Protein AF-A0A6J4KJ59-F1 (afdb_monomer)

Mean predicted aligned error: 5.57 Å

Secondary structure (DSSP, 8-state):
-B-TTT--BPPPTT-----SS---SSSTT----TT-PPTT-EE-TT-B-STT-EEEEEEEEEEEE--SS-PEEEEEEEEEEEEPPGGG---EEEEEEEESS--EEEEESS---S--BPSPEEEEE-TT--EEEEE-SEEEEEEEEEESSSPPSP----HHHHHHHHHTTEEEEEEEEEEEESSTT-EEEEEEE-SS--SSPPEEEEEEEEE-TTEEEEEEE---SSEEEEEEEESSSEEEEEEEEEEEE---

Radius of gyration: 22.43 Å; Cα contacts (8 Å, |Δi|>4): 653; chains: 1; bounding box: 45×53×69 Å

pLDDT: mean 93.84, std 7.96, range [52.72, 98.75]

Sequence (252 aa):
RIDRASGVVSFPAGAAVAAGLRNRVMNGGFGVNQRAHASGAALAPGVYGHDRWKAGAGGCSYAFAQGNPDTTITLTSGSLLQAVENGNVEGGTYILSWAGSATARVGIGAAPSGPYAASPISVTAAAGQSITVEFSTGALGRVQLEPGSAATAFERRPIGLELALCQRYYEVGKAAAVGYASGPGDAVGSAVNFRVTKRAVPVIATVSTEVNAGAASIVNDSMSTSAFRNYANASGAGQVTTLITWAASAEL

Solvent-accessible surface area (backbone atoms only — not comparable to full-atom values): 13420 Å² total; per-residue (Å²): 90,69,41,86,89,79,67,49,68,52,68,66,94,86,68,74,76,91,65,80,89,51,52,56,51,67,53,28,31,50,63,49,49,82,70,64,60,58,66,58,48,75,34,57,55,68,35,70,39,45,46,77,34,24,19,29,90,82,4,23,27,36,34,54,61,93,39,83,80,50,16,50,38,34,30,76,36,52,25,45,25,36,72,38,60,28,94,75,29,82,44,50,46,28,20,36,34,54,44,67,70,28,29,34,33,62,8,64,73,48,79,59,60,84,74,69,40,62,72,63,45,79,48,71,42,58,58,54,36,41,39,29,45,36,32,40,45,31,33,40,24,47,39,31,33,28,78,37,91,67,81,71,80,76,79,81,67,58,67,70,59,50,49,50,62,40,33,21,30,41,48,66,52,73,51,65,29,76,41,74,29,87,30,61,66,36,75,41,52,40,78,44,72,51,97,35,65,31,77,39,67,42,53,76,44,79,76,45,77,50,68,43,89,26,37,66,46,82,48,76,44,78,69,38,38,48,32,34,32,42,33,26,28,19,60,30,60,40,62,29,38,40,36,34,36,37,36,39,42,30,72,134

Organism: NCBI:txid412392

Foldseek 3Di:
DQDPVPRDDDDPPPPDDPDAPFFQDFCQLLQAFQVPAAAQDWACDQDDGRQQKGFHRRTWGWGWDRDVPGIKIFTPFGKIKGKGQLQPDQWFKKKKFWDWDKWKFKDWLDDTDDDTHHPIDMDTYHRSIMIMMMIGGIITRLIGIGPDDDDDHRRDDDPVVSVQVSQLFKHKDKFKWKDWDAFFFDKTWDKAFGPYQHPWQWDKDFPDKDKDPQFPDWDWAPTGSTIIIIIGTGPTTTMIIMMTIMMTGNHD

Nearest PDB structures (foldseek):
  7eyj-assembly1_A  TM=4.123E-01  e=1.070E+00  Escherichia coli K-12
  1t6b-assembly1_X  TM=4.503E-01  e=1.902E+00  Bacillus anthracis
  7w2c-assembly3_G  TM=3.967E-01  e=2.225E+00  Xenopus laevis
  7w2h-assembly1_C  TM=3.944E-01  e=2.603E+00  Xenopus laevis
  7yrs-assembly6_F  TM=1.358E-01  e=1.468E-01  Lacticaseibacillus rhamnosus

Structure (mmCIF, N/CA/C/O backbone):
data_AF-A0A6J4KJ59-F1
#
_entry.id   AF-A0A6J4KJ59-F1
#
loop_
_atom_site.group_PDB
_atom_site.id
_atom_site.type_symbol
_atom_site.label_atom_id
_atom_site.label_alt_id
_atom_site.label_comp_id
_atom_site.label_asym_id
_atom_site.label_entity_id
_atom_site.label_seq_id
_atom_site.pdbx_PDB_ins_code
_atom_site.Cartn_x
_atom_site.Cartn_y
_atom_site.Cartn_z
_atom_site.occupancy
_atom_site.B_iso_or_equiv
_atom_site.auth_seq_id
_atom_site.auth_comp_id
_atom_site.auth_asym_id
_atom_site.auth_atom_id
_atom_site.pdbx_PDB_model_num
ATOM 1 N N . ARG A 1 1 ? -11.640 -24.628 32.535 1.00 74.50 1 ARG A N 1
ATOM 2 C CA . ARG A 1 1 ? -12.212 -25.993 32.656 1.00 74.50 1 ARG A CA 1
ATOM 3 C C . ARG A 1 1 ? -11.669 -26.825 31.505 1.00 74.50 1 ARG A C 1
ATOM 5 O O . ARG A 1 1 ? -11.717 -26.335 30.391 1.00 74.50 1 ARG A O 1
ATOM 12 N N . ILE A 1 2 ? -11.121 -28.013 31.761 1.00 82.25 2 ILE A N 1
ATOM 13 C CA . ILE A 1 2 ? -10.670 -28.926 30.697 1.00 82.25 2 ILE A CA 1
ATOM 14 C C . ILE A 1 2 ? -11.811 -29.900 30.410 1.00 82.25 2 ILE A C 1
ATOM 16 O O . ILE A 1 2 ? -12.311 -30.540 31.340 1.00 82.25 2 ILE A O 1
ATOM 20 N N . ASP A 1 3 ? -12.247 -29.979 29.159 1.00 81.31 3 ASP A N 1
ATOM 21 C CA . ASP A 1 3 ? -13.112 -31.052 28.685 1.00 81.31 3 ASP A CA 1
ATOM 22 C C . ASP A 1 3 ? -12.280 -32.338 28.572 1.00 81.31 3 ASP A C 1
ATOM 24 O O . ASP A 1 3 ? -11.292 -32.399 27.844 1.00 81.31 3 ASP A O 1
ATOM 28 N N . ARG A 1 4 ? -12.663 -33.371 29.329 1.00 82.00 4 ARG A N 1
ATOM 29 C CA . ARG A 1 4 ? -11.925 -34.641 29.404 1.00 82.00 4 ARG A CA 1
ATOM 30 C C . ARG A 1 4 ? -12.127 -35.541 28.182 1.00 82.00 4 ARG A C 1
ATOM 32 O O . ARG A 1 4 ? -11.349 -36.473 28.024 1.00 82.00 4 ARG A O 1
ATOM 39 N N . ALA A 1 5 ? -13.140 -35.290 27.351 1.00 78.62 5 ALA A N 1
ATOM 40 C CA . ALA A 1 5 ? -13.399 -36.072 26.143 1.00 78.62 5 ALA A CA 1
ATOM 41 C C . ALA A 1 5 ? -12.657 -35.506 24.923 1.00 78.62 5 ALA A C 1
ATOM 43 O O . ALA A 1 5 ? -12.110 -36.263 24.128 1.00 78.62 5 ALA A O 1
ATOM 44 N N . SER A 1 6 ? -12.616 -34.176 24.793 1.00 81.25 6 SER A N 1
ATOM 45 C CA . SER A 1 6 ? -11.973 -33.487 23.665 1.00 81.25 6 SER A CA 1
ATOM 46 C C . SER A 1 6 ? -10.561 -32.971 23.967 1.00 81.25 6 SER A C 1
ATOM 48 O O . SER A 1 6 ? -9.835 -32.596 23.051 1.00 81.25 6 SER A O 1
ATOM 50 N N . GLY A 1 7 ? -10.168 -32.903 25.245 1.00 77.56 7 GLY A N 1
ATOM 51 C CA . GLY A 1 7 ? -8.924 -32.262 25.683 1.00 77.56 7 GLY A CA 1
ATOM 52 C C . GLY A 1 7 ? -8.953 -30.731 25.597 1.00 77.56 7 GLY A C 1
ATOM 53 O O . GLY A 1 7 ? -7.960 -30.079 25.923 1.00 77.56 7 GLY A O 1
ATOM 54 N N . VAL A 1 8 ? -10.075 -30.136 25.178 1.00 76.56 8 VAL A N 1
ATOM 55 C CA . VAL A 1 8 ? -10.205 -28.691 24.981 1.00 76.56 8 VAL A CA 1
ATOM 56 C C . VAL A 1 8 ? -10.242 -27.976 26.328 1.00 76.56 8 VAL A C 1
ATOM 58 O O . VAL A 1 8 ? -11.024 -28.306 27.223 1.00 76.56 8 VAL A O 1
ATOM 61 N N . VAL A 1 9 ? -9.404 -26.952 26.472 1.00 74.62 9 VAL A N 1
ATOM 62 C CA . VAL A 1 9 ? -9.353 -26.112 27.670 1.00 74.62 9 VAL A CA 1
ATOM 63 C C . VAL A 1 9 ? -10.176 -24.850 27.437 1.00 74.62 9 VAL A C 1
ATOM 65 O O . VAL A 1 9 ? -9.831 -24.010 26.614 1.00 74.62 9 VAL A O 1
ATOM 68 N N . SER A 1 10 ? -11.257 -24.686 28.196 1.00 71.25 10 SER A N 1
ATOM 69 C CA . SER A 1 10 ? -11.965 -23.412 28.306 1.00 71.25 10 SER A CA 1
ATOM 70 C C . SER A 1 10 ? -11.244 -22.534 29.320 1.00 71.25 10 SER A C 1
ATOM 72 O O . SER A 1 10 ? -11.165 -22.878 30.508 1.00 71.25 10 SER A O 1
ATOM 74 N N . PHE A 1 11 ? -10.736 -21.401 28.866 1.00 67.88 11 PHE A N 1
ATOM 75 C CA . PHE A 1 11 ? -10.161 -20.387 29.733 1.00 67.88 11 PHE A CA 1
ATOM 76 C C . PHE A 1 11 ? -11.217 -19.338 30.129 1.00 67.88 11 PHE A C 1
ATOM 78 O O . PHE A 1 11 ? -12.257 -19.246 29.472 1.00 67.88 11 PHE A O 1
ATOM 85 N N . PRO A 1 12 ? -10.991 -18.555 31.201 1.00 69.75 12 PRO A N 1
ATOM 86 C CA . PRO A 1 12 ? -11.795 -17.367 31.479 1.00 69.75 12 PRO A CA 1
ATOM 87 C C . PRO A 1 12 ? -11.836 -16.433 30.261 1.00 69.75 12 PRO A C 1
ATOM 89 O O . PRO A 1 12 ? -10.882 -16.388 29.479 1.00 69.75 12 PRO A O 1
ATOM 9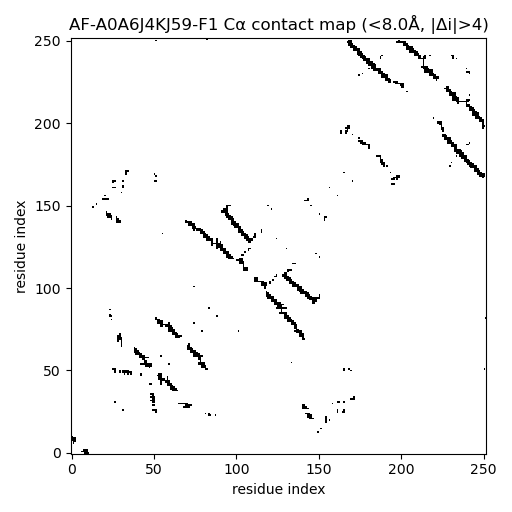2 N N . ALA A 1 13 ? -12.922 -15.669 30.110 1.00 56.25 13 ALA A N 1
ATOM 93 C CA . ALA A 1 13 ? -13.016 -14.652 29.066 1.00 56.25 13 ALA A CA 1
ATOM 94 C C . ALA A 1 13 ? -11.793 -13.714 29.134 1.00 56.25 13 ALA A C 1
ATOM 96 O O . ALA A 1 13 ? -11.491 -13.171 30.195 1.00 56.25 13 ALA A O 1
ATOM 97 N N . GLY A 1 14 ? -11.073 -13.569 28.017 1.00 52.72 14 GLY A N 1
ATOM 98 C CA . GLY A 1 14 ? -9.858 -12.746 27.922 1.00 52.72 14 GLY A CA 1
ATOM 99 C C . GLY A 1 14 ? -8.531 -13.514 27.901 1.00 52.72 14 GLY A C 1
ATOM 100 O O . GLY A 1 14 ? -7.494 -12.914 27.634 1.00 52.72 14 GLY A O 1
ATOM 101 N N . ALA A 1 15 ? -8.527 -14.833 28.108 1.00 54.34 15 ALA A N 1
ATOM 102 C CA . ALA A 1 15 ? -7.342 -15.638 27.826 1.00 54.34 15 ALA A CA 1
ATOM 103 C C . ALA A 1 15 ? -7.178 -15.811 26.309 1.00 54.34 15 ALA A C 1
ATOM 105 O O . ALA A 1 15 ? -7.797 -16.674 25.685 1.00 54.34 15 ALA A O 1
ATOM 106 N N . ALA A 1 16 ? -6.360 -14.950 25.709 1.00 56.44 16 ALA A N 1
ATOM 107 C CA . ALA A 1 16 ? -5.998 -15.058 24.308 1.00 56.44 16 ALA A CA 1
ATOM 108 C C . ALA A 1 16 ? -5.163 -16.327 24.097 1.00 56.44 16 ALA A C 1
ATOM 110 O O . ALA A 1 16 ? -4.070 -16.465 24.651 1.00 56.44 16 ALA A O 1
ATOM 111 N N . VAL A 1 17 ? -5.656 -17.251 23.271 1.00 57.00 17 VAL A N 1
ATOM 112 C CA . VAL A 1 17 ? -4.785 -18.269 22.682 1.00 57.00 17 VAL A CA 1
ATOM 113 C C . VAL A 1 17 ? -3.755 -17.506 21.855 1.00 57.00 17 VAL A C 1
ATOM 115 O O . VAL A 1 17 ? -4.126 -16.695 21.005 1.00 57.00 17 VAL A O 1
ATOM 118 N N . ALA A 1 18 ? -2.468 -17.730 22.121 1.00 58.12 18 ALA A N 1
ATOM 119 C CA . ALA A 1 18 ? -1.373 -17.169 21.338 1.00 58.12 18 ALA A CA 1
ATOM 120 C C . ALA A 1 18 ? -1.344 -17.824 19.945 1.00 58.12 18 ALA A C 1
ATOM 122 O O . ALA A 1 18 ? -0.471 -18.623 19.629 1.00 58.12 18 ALA A O 1
ATOM 123 N N . ALA A 1 19 ? -2.344 -17.525 19.121 1.00 68.25 19 ALA A N 1
ATOM 124 C CA . ALA A 1 19 ? -2.352 -17.853 17.708 1.00 68.25 19 ALA A CA 1
ATOM 125 C C . ALA A 1 19 ? -1.560 -16.775 16.963 1.00 68.25 19 ALA A C 1
ATOM 127 O O . ALA A 1 19 ? -1.725 -15.592 17.249 1.00 68.25 19 ALA A O 1
ATOM 128 N N . GLY A 1 20 ? -0.682 -17.156 16.041 1.00 83.44 20 GLY A N 1
ATOM 129 C CA . GLY A 1 20 ? -0.071 -16.202 15.113 1.00 83.44 20 GLY A CA 1
ATOM 130 C C . GLY A 1 20 ? -1.062 -15.769 14.028 1.00 83.44 20 GLY A C 1
ATOM 131 O O . GLY A 1 20 ? -2.095 -16.406 13.836 1.00 83.44 20 GLY A O 1
ATOM 132 N N . LEU A 1 21 ? -0.723 -14.715 13.292 1.00 89.75 21 LEU A N 1
ATOM 133 C CA . LE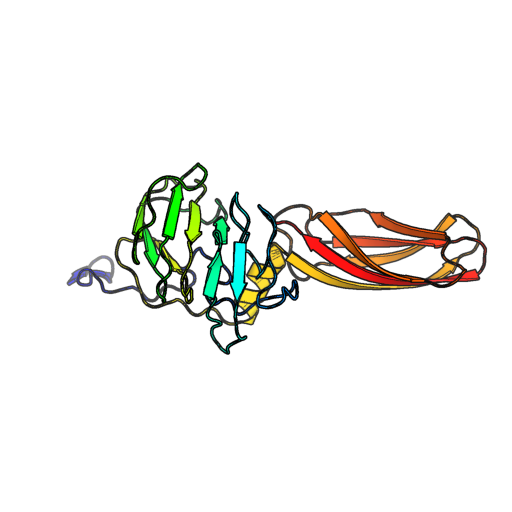U A 1 21 ? -1.449 -14.204 12.127 1.00 89.75 21 LEU A CA 1
ATOM 134 C C . LEU A 1 21 ? -2.899 -13.790 12.435 1.00 89.75 21 LEU A C 1
ATOM 136 O O . LEU A 1 21 ? -3.811 -14.059 11.654 1.00 89.75 21 LEU A O 1
ATOM 140 N N . ARG A 1 22 ? -3.127 -13.130 13.573 1.00 93.75 22 ARG A N 1
ATOM 141 C CA . ARG A 1 22 ? -4.435 -12.604 14.010 1.00 93.75 22 ARG A CA 1
ATOM 142 C C . ARG A 1 22 ? -4.718 -11.233 13.426 1.00 93.75 22 ARG A C 1
ATOM 144 O O . ARG A 1 22 ? -5.849 -10.936 13.057 1.00 93.75 22 ARG A O 1
ATOM 151 N N . ASN A 1 23 ? -3.690 -10.398 13.336 1.00 96.19 23 ASN A N 1
ATOM 152 C CA . ASN A 1 23 ? -3.835 -9.060 12.811 1.00 96.19 23 ASN A CA 1
ATOM 153 C C . ASN A 1 23 ? -4.168 -9.144 11.312 1.00 96.19 23 ASN A C 1
ATOM 155 O O . ASN A 1 23 ? -3.519 -9.863 10.551 1.00 96.19 23 ASN A O 1
ATOM 159 N N . ARG A 1 24 ? -5.209 -8.439 10.884 1.00 96.81 24 ARG A N 1
ATOM 160 C CA . ARG A 1 24 ? -5.662 -8.320 9.491 1.00 96.81 24 ARG A CA 1
ATOM 161 C C . ARG A 1 24 ? -5.106 -7.070 8.813 1.00 96.81 24 ARG A C 1
ATOM 163 O O . ARG A 1 24 ? -5.069 -6.995 7.588 1.00 96.81 24 ARG A O 1
ATOM 170 N N . VAL A 1 25 ? -4.630 -6.118 9.612 1.00 97.56 25 VAL A N 1
ATOM 171 C CA . VAL A 1 25 ? -3.900 -4.939 9.155 1.00 97.56 25 VAL A CA 1
ATOM 172 C C . VAL A 1 25 ? -2.471 -5.353 8.794 1.00 97.56 25 VAL A C 1
ATOM 174 O O . VAL A 1 25 ? -1.802 -6.110 9.506 1.00 97.56 25 VAL A O 1
ATOM 177 N N . MET A 1 26 ? -2.003 -4.866 7.653 1.00 97.19 26 MET A N 1
ATOM 178 C CA . MET A 1 26 ? -0.612 -4.931 7.222 1.00 97.19 26 MET A CA 1
ATOM 179 C C . MET A 1 26 ? 0.092 -3.635 7.606 1.00 97.19 26 MET A C 1
ATOM 181 O O . MET A 1 26 ? -0.503 -2.562 7.645 1.00 97.19 26 MET A O 1
ATOM 185 N N . ASN A 1 27 ? 1.370 -3.739 7.929 1.00 97.19 27 ASN A N 1
ATOM 186 C CA . ASN A 1 27 ? 2.238 -2.633 8.286 1.00 97.19 27 ASN A CA 1
ATOM 187 C C . ASN A 1 27 ? 1.644 -1.756 9.405 1.00 97.19 27 ASN A C 1
ATOM 189 O O . ASN A 1 27 ? 1.769 -0.535 9.389 1.00 97.19 27 ASN A O 1
ATOM 193 N N . GLY A 1 28 ? 0.958 -2.371 10.379 1.00 97.75 28 GLY A N 1
ATOM 194 C CA . GLY A 1 28 ? 0.310 -1.661 11.490 1.00 97.75 28 GLY A CA 1
ATOM 195 C C . GLY A 1 28 ? 1.295 -1.001 12.462 1.00 97.75 28 GLY A C 1
ATOM 196 O O . GLY A 1 28 ? 0.919 -0.111 13.220 1.00 97.75 28 GLY A O 1
ATOM 197 N N . GLY A 1 29 ? 2.561 -1.427 12.429 1.00 97.19 29 GLY A N 1
ATOM 198 C CA . GLY A 1 29 ? 3.682 -0.781 13.116 1.00 97.19 29 GLY A CA 1
ATOM 199 C C . GLY A 1 29 ? 4.435 0.247 12.262 1.00 97.19 29 GLY A C 1
ATOM 200 O O . GLY A 1 29 ? 5.406 0.810 12.751 1.00 97.19 29 GLY A O 1
ATOM 201 N N . PHE A 1 30 ? 4.024 0.475 11.006 1.00 97.38 30 PHE A N 1
ATOM 202 C CA . PHE A 1 30 ? 4.622 1.447 10.076 1.00 97.38 30 PHE A CA 1
ATOM 203 C C . PHE A 1 30 ? 6.138 1.270 9.848 1.00 97.38 30 PHE A C 1
ATOM 205 O O . PHE A 1 30 ? 6.877 2.226 9.616 1.00 97.38 30 PHE A O 1
ATOM 212 N N . GLY A 1 31 ? 6.621 0.029 9.918 1.00 95.31 31 GLY A N 1
ATOM 213 C CA . GLY A 1 31 ? 8.033 -0.299 9.714 1.00 95.31 31 GLY A CA 1
ATOM 214 C C . GLY A 1 31 ? 8.456 -0.316 8.241 1.00 95.31 31 GLY A C 1
ATOM 215 O O . GLY A 1 31 ? 9.638 -0.157 7.949 1.00 95.31 31 GLY A O 1
ATOM 216 N N . VAL A 1 32 ? 7.513 -0.497 7.311 1.00 96.12 32 VAL A N 1
ATOM 217 C CA . VAL A 1 32 ? 7.790 -0.634 5.872 1.00 96.12 32 VAL A CA 1
ATOM 218 C C . VAL A 1 32 ? 7.387 0.642 5.118 1.00 96.12 32 VAL A C 1
ATOM 220 O O . VAL A 1 32 ? 6.242 1.089 5.212 1.00 96.12 32 VAL A O 1
ATOM 223 N N . ASN A 1 33 ? 8.341 1.236 4.390 1.00 95.81 33 ASN A N 1
ATOM 224 C CA . ASN A 1 33 ? 8.156 2.421 3.538 1.00 95.81 33 ASN A CA 1
ATOM 225 C C . ASN A 1 33 ? 8.968 2.288 2.232 1.00 95.81 33 ASN A C 1
ATOM 227 O O . ASN A 1 33 ? 9.923 3.023 1.977 1.00 95.81 33 ASN A O 1
ATOM 231 N N . GLN A 1 34 ? 8.608 1.319 1.391 1.00 96.06 34 GLN A N 1
ATOM 232 C CA . GLN A 1 34 ? 9.248 1.064 0.097 1.00 96.06 34 GLN A CA 1
ATOM 233 C C . GLN A 1 34 ? 9.016 2.198 -0.908 1.00 96.06 34 GLN A C 1
ATOM 235 O O . GLN A 1 34 ? 9.754 2.318 -1.885 1.00 96.06 34 GLN A O 1
ATOM 240 N N . ARG A 1 35 ? 7.984 3.021 -0.688 1.00 94.38 35 ARG A N 1
ATOM 241 C CA . ARG A 1 35 ? 7.684 4.213 -1.495 1.00 94.38 35 ARG A CA 1
ATOM 242 C C . ARG A 1 35 ? 8.613 5.385 -1.194 1.00 94.38 35 ARG A C 1
ATOM 244 O O . ARG A 1 35 ? 8.568 6.367 -1.927 1.00 94.38 35 ARG A O 1
ATOM 251 N N . ALA A 1 36 ? 9.424 5.292 -0.137 1.00 94.12 36 ALA A N 1
ATOM 252 C CA . ALA A 1 36 ? 10.233 6.395 0.364 1.00 94.12 36 ALA A CA 1
ATOM 253 C C . ALA A 1 36 ? 9.399 7.671 0.579 1.00 94.12 36 ALA A C 1
ATOM 255 O O . ALA A 1 36 ? 9.853 8.781 0.305 1.00 94.12 36 ALA A O 1
ATOM 256 N N . HIS A 1 37 ? 8.158 7.515 1.058 1.00 95.06 37 HIS A N 1
ATOM 257 C CA . HIS A 1 37 ? 7.320 8.657 1.398 1.00 95.06 37 HIS A CA 1
ATOM 258 C C . HIS A 1 37 ? 8.045 9.511 2.440 1.00 95.06 37 HIS A C 1
ATOM 260 O O . HIS A 1 37 ? 8.522 8.981 3.443 1.00 95.06 37 HIS A O 1
ATOM 266 N N . ALA A 1 38 ? 8.139 10.815 2.193 1.00 95.31 38 ALA A N 1
ATOM 267 C CA . ALA A 1 38 ? 8.874 11.737 3.045 1.00 95.31 38 ALA A CA 1
ATOM 268 C C . ALA A 1 38 ? 8.016 12.216 4.223 1.00 95.31 38 ALA A C 1
ATOM 270 O O . ALA A 1 38 ? 6.852 12.572 4.059 1.00 95.31 38 ALA A O 1
ATOM 271 N N . SER A 1 39 ? 8.610 12.267 5.414 1.00 96.44 39 SER A N 1
ATOM 272 C CA . SER A 1 39 ? 7.950 12.778 6.618 1.00 96.44 39 SER A CA 1
ATOM 273 C C . SER A 1 39 ? 7.468 14.218 6.433 1.00 96.44 39 SER A C 1
ATOM 275 O O . SER A 1 39 ? 8.226 15.077 5.985 1.00 96.44 39 SER A O 1
ATOM 277 N N . GLY A 1 40 ? 6.201 14.476 6.764 1.00 94.50 40 GLY A N 1
ATOM 278 C CA . GLY A 1 40 ? 5.565 15.787 6.632 1.00 94.50 40 GLY A CA 1
ATOM 279 C C . GLY A 1 40 ? 5.052 16.109 5.226 1.00 94.50 40 GLY A C 1
ATOM 280 O O . GLY A 1 40 ? 4.391 17.134 5.057 1.00 94.50 40 GLY A O 1
ATOM 281 N N . ALA A 1 41 ? 5.304 15.258 4.225 1.00 95.38 41 ALA A N 1
ATOM 282 C CA . ALA A 1 41 ? 4.774 15.460 2.883 1.00 95.38 41 ALA A CA 1
ATOM 283 C C . ALA A 1 41 ? 3.258 15.212 2.842 1.00 95.38 41 ALA A C 1
ATOM 285 O O . ALA A 1 41 ? 2.741 14.271 3.447 1.00 95.38 41 ALA A O 1
ATOM 286 N N . ALA A 1 42 ? 2.543 16.049 2.090 1.00 96.50 42 ALA A N 1
ATOM 287 C CA . ALA A 1 42 ? 1.122 15.855 1.847 1.00 96.50 42 ALA A CA 1
ATOM 288 C C . ALA A 1 42 ? 0.891 14.696 0.865 1.00 96.50 42 ALA A C 1
ATOM 290 O O . ALA A 1 42 ? 1.593 14.557 -0.139 1.00 96.50 42 ALA A O 1
ATOM 291 N N . LEU A 1 43 ? -0.132 13.894 1.135 1.00 97.62 43 LEU A N 1
ATOM 292 C CA . LEU A 1 43 ? -0.680 12.901 0.225 1.00 97.62 43 LEU A CA 1
ATOM 293 C C . LEU A 1 43 ? -2.006 13.405 -0.334 1.00 97.62 43 LEU A C 1
ATOM 295 O O . LEU A 1 43 ? -2.921 13.765 0.412 1.00 97.62 43 LEU A O 1
ATOM 299 N N . ALA A 1 44 ? -2.114 13.387 -1.660 1.00 97.94 44 ALA A N 1
ATOM 300 C CA . ALA A 1 44 ? -3.374 13.639 -2.342 1.00 97.94 44 ALA A CA 1
ATOM 301 C C . ALA A 1 44 ? -4.402 12.531 -2.021 1.00 97.94 44 ALA A C 1
ATOM 303 O O . ALA A 1 44 ? -4.009 11.427 -1.624 1.00 97.94 44 ALA A O 1
ATOM 304 N N . PRO A 1 45 ? -5.711 12.794 -2.200 1.00 98.06 45 PRO A N 1
ATOM 305 C CA . PRO A 1 45 ? -6.752 11.803 -1.959 1.00 98.06 45 PRO A CA 1
ATOM 306 C C . PRO A 1 45 ? -6.470 10.472 -2.655 1.00 98.06 45 PRO A C 1
ATOM 308 O O . PRO A 1 45 ? -6.189 10.435 -3.851 1.00 98.06 45 PRO A O 1
ATOM 311 N N . GLY A 1 46 ? -6.539 9.370 -1.911 1.00 96.38 46 GLY A N 1
ATOM 312 C CA . GLY A 1 46 ? -6.327 8.043 -2.480 1.00 96.38 46 GLY A CA 1
ATOM 313 C C . GLY A 1 46 ? -4.871 7.699 -2.836 1.00 96.38 46 GLY A C 1
ATOM 314 O O . GLY A 1 46 ? -4.629 6.647 -3.426 1.00 96.38 46 GLY A O 1
ATOM 315 N N . VAL A 1 47 ? -3.885 8.525 -2.477 1.00 96.88 47 VAL A N 1
ATOM 316 C CA . VAL A 1 47 ? -2.468 8.202 -2.709 1.00 96.88 47 VAL A CA 1
ATOM 317 C C . VAL A 1 47 ? -1.892 7.419 -1.531 1.00 96.88 47 VAL A C 1
ATOM 319 O O . VAL A 1 47 ? -2.169 7.714 -0.368 1.00 96.88 47 VAL A O 1
ATOM 322 N N . TYR A 1 48 ? -1.086 6.403 -1.843 1.00 97.56 48 TYR A N 1
ATOM 323 C CA . TYR A 1 48 ? -0.394 5.570 -0.862 1.00 97.56 48 TYR A CA 1
ATOM 324 C C . TYR A 1 48 ? 0.904 6.213 -0.365 1.00 97.56 48 TYR A C 1
ATOM 326 O O . TYR A 1 48 ? 1.697 6.716 -1.162 1.00 97.56 48 TYR A O 1
ATOM 334 N N . GLY A 1 49 ? 1.123 6.144 0.948 1.00 96.69 49 GLY A N 1
ATOM 335 C CA . GLY A 1 49 ? 2.319 6.624 1.638 1.00 96.69 49 GLY A CA 1
ATOM 336 C C . GLY A 1 49 ? 3.185 5.473 2.147 1.00 96.69 49 GLY A C 1
ATOM 337 O O . GLY A 1 49 ? 3.854 4.814 1.359 1.00 96.69 49 GLY A O 1
ATOM 338 N N . HIS A 1 50 ? 3.174 5.208 3.458 1.00 96.94 50 HIS A N 1
ATOM 339 C CA . HIS A 1 50 ? 3.700 3.935 3.978 1.00 96.94 50 HIS A CA 1
ATOM 340 C C . HIS A 1 50 ? 2.970 2.758 3.321 1.00 96.94 50 HIS A C 1
ATOM 342 O O . HIS A 1 50 ? 1.788 2.868 2.987 1.00 96.94 50 HIS A O 1
ATOM 348 N N . ASP A 1 51 ? 3.654 1.629 3.140 1.00 97.38 51 ASP A N 1
ATOM 349 C CA . ASP A 1 51 ? 3.095 0.481 2.425 1.00 97.38 51 ASP A CA 1
ATOM 350 C C . ASP A 1 51 ? 1.734 0.079 3.005 1.00 97.38 51 ASP A C 1
ATOM 352 O O . ASP A 1 51 ? 1.594 -0.044 4.225 1.00 97.38 51 ASP A O 1
ATOM 356 N N . ARG A 1 52 ? 0.746 -0.103 2.112 1.00 97.19 52 ARG A N 1
ATOM 357 C CA . ARG A 1 52 ? -0.676 -0.404 2.385 1.00 97.19 52 ARG A CA 1
ATOM 358 C C . ARG A 1 52 ? -1.523 0.721 2.978 1.00 97.19 52 ARG A C 1
ATOM 360 O O . ARG A 1 52 ? -2.746 0.585 3.007 1.00 97.19 52 ARG A O 1
ATOM 367 N N . TRP A 1 53 ? -0.926 1.835 3.381 1.00 98.19 53 TRP A N 1
ATOM 368 C CA . TRP A 1 53 ? -1.642 2.970 3.955 1.00 98.19 53 TRP A CA 1
ATOM 369 C C . TRP A 1 53 ? -1.888 4.061 2.913 1.00 98.19 53 TRP A C 1
ATOM 371 O O . TRP A 1 53 ? -0.957 4.566 2.284 1.00 98.19 53 TRP A O 1
ATOM 381 N N . LYS A 1 54 ? -3.159 4.423 2.737 1.00 97.31 54 LYS A N 1
ATOM 382 C CA . LYS A 1 54 ? -3.647 5.363 1.722 1.00 97.31 54 LYS A CA 1
ATOM 383 C C . LYS A 1 54 ? -4.274 6.582 2.382 1.00 97.31 54 LYS A C 1
ATOM 385 O O . LYS A 1 54 ? -4.946 6.445 3.399 1.00 97.31 54 LYS A O 1
ATOM 390 N N . ALA A 1 55 ? -4.095 7.759 1.801 1.00 98.25 55 ALA A N 1
ATOM 391 C CA . ALA A 1 55 ? -4.803 8.951 2.247 1.00 98.25 55 ALA A CA 1
ATOM 392 C C . ALA A 1 55 ? -6.313 8.837 1.978 1.00 98.25 55 ALA A C 1
ATOM 394 O O . ALA A 1 55 ? -6.736 8.328 0.935 1.00 98.25 55 ALA A O 1
ATOM 395 N N . GLY A 1 56 ? -7.130 9.325 2.909 1.00 97.56 56 GLY A N 1
ATOM 396 C CA . GLY A 1 56 ? -8.581 9.356 2.768 1.00 97.56 56 GLY A CA 1
ATOM 397 C C . GLY A 1 56 ? -9.066 10.302 1.670 1.00 97.56 56 GLY A C 1
ATOM 398 O O . GLY A 1 56 ? -8.285 10.900 0.930 1.00 97.56 56 GLY A O 1
ATOM 399 N N . ALA A 1 57 ? -10.387 10.456 1.558 1.00 95.75 57 ALA A N 1
ATOM 400 C CA . ALA A 1 57 ? -11.017 11.207 0.465 1.00 95.75 57 ALA A CA 1
ATOM 401 C C . ALA A 1 57 ? -10.619 12.697 0.407 1.00 95.75 57 ALA A C 1
ATOM 403 O O . ALA A 1 57 ? -10.706 13.310 -0.652 1.00 95.75 57 ALA A O 1
ATOM 404 N N . GLY A 1 58 ? -10.168 13.275 1.525 1.00 95.94 58 GLY A N 1
ATOM 405 C CA . GLY A 1 58 ? -9.653 14.647 1.594 1.00 95.94 58 GLY A CA 1
ATOM 406 C C . GLY A 1 58 ? -8.133 14.771 1.446 1.00 95.94 58 GLY A C 1
ATOM 407 O O . GLY A 1 58 ? -7.609 15.873 1.575 1.00 95.94 58 GLY A O 1
ATOM 408 N N . GLY A 1 59 ? -7.416 13.667 1.211 1.00 98.06 59 GLY A N 1
ATOM 409 C CA . GLY A 1 59 ? -5.965 13.623 1.371 1.00 98.06 59 GLY A CA 1
ATOM 410 C C . GLY A 1 59 ? -5.559 13.606 2.848 1.00 98.06 59 GLY A C 1
ATOM 411 O O . GLY A 1 59 ? -6.406 13.535 3.742 1.00 98.06 59 GLY A O 1
ATOM 412 N N . CYS A 1 60 ? -4.257 13.658 3.112 1.00 98.06 60 CYS A N 1
ATOM 413 C CA . CYS A 1 60 ? -3.727 13.825 4.465 1.00 98.06 60 CYS A CA 1
ATOM 414 C C . CYS A 1 60 ? -2.298 14.358 4.454 1.00 98.06 60 CYS A C 1
ATOM 416 O O . CYS A 1 60 ? -1.567 14.159 3.487 1.00 98.06 60 CYS A O 1
ATOM 418 N N . SER A 1 61 ? -1.868 14.923 5.574 1.00 97.62 61 SER A N 1
ATOM 419 C CA . SER A 1 61 ? -0.451 15.117 5.878 1.00 97.62 61 SER A CA 1
ATOM 420 C C . SER A 1 61 ? -0.128 14.409 7.182 1.00 97.62 61 SER A C 1
ATOM 422 O O . SER A 1 61 ? -0.891 14.476 8.151 1.00 97.62 61 SER A O 1
ATOM 424 N N . TYR A 1 62 ? 1.013 13.729 7.220 1.00 97.69 62 TYR A N 1
ATOM 425 C CA . TYR A 1 62 ? 1.499 13.118 8.446 1.00 97.69 62 TYR A CA 1
ATOM 426 C C . TYR A 1 62 ? 3.018 13.194 8.551 1.00 97.69 62 TYR A C 1
ATOM 428 O O . TYR A 1 62 ? 3.747 13.150 7.561 1.00 97.69 62 TYR A O 1
ATOM 436 N N . ALA A 1 63 ? 3.496 13.309 9.782 1.00 97.56 63 ALA A N 1
ATOM 437 C CA . ALA A 1 63 ? 4.910 13.289 10.118 1.00 97.56 63 ALA A CA 1
ATOM 438 C C . ALA A 1 63 ? 5.255 11.999 10.860 1.00 97.56 63 ALA A C 1
ATOM 440 O O . ALA A 1 63 ? 4.406 11.380 11.495 1.00 97.56 63 ALA A O 1
ATOM 441 N N . PHE A 1 64 ? 6.511 11.595 10.776 1.00 96.94 64 PHE A N 1
ATOM 442 C CA . PHE A 1 64 ? 7.055 10.444 11.481 1.00 96.94 64 PHE A CA 1
ATOM 443 C C . PHE A 1 64 ? 8.577 10.556 11.595 1.00 96.94 64 PHE A C 1
ATOM 445 O O . PHE A 1 64 ? 9.237 11.217 10.788 1.00 96.94 64 PHE A O 1
ATOM 452 N N . ALA A 1 65 ? 9.132 9.874 12.589 1.00 90.94 65 ALA A N 1
ATOM 453 C CA . ALA A 1 65 ? 10.542 9.525 12.641 1.00 90.94 65 ALA A CA 1
ATOM 454 C C . ALA A 1 65 ? 10.613 8.000 12.604 1.00 90.94 65 ALA A C 1
ATOM 456 O O . ALA A 1 65 ? 9.941 7.347 13.405 1.00 90.94 65 ALA A O 1
ATOM 457 N N . GLN A 1 66 ? 11.368 7.441 11.654 1.00 86.44 66 GLN A N 1
ATOM 458 C CA . GLN A 1 66 ? 11.462 5.991 11.501 1.00 86.44 66 GLN A CA 1
ATOM 459 C C . GLN A 1 66 ? 11.987 5.381 12.804 1.00 86.44 66 GLN A C 1
ATOM 461 O O . GLN A 1 66 ? 13.097 5.690 13.240 1.00 86.44 66 GLN A O 1
ATOM 466 N N . GLY A 1 67 ? 11.175 4.529 13.420 1.00 87.19 67 GLY A N 1
ATOM 467 C CA . GLY A 1 67 ? 11.540 3.790 14.617 1.00 87.19 67 GLY A CA 1
ATOM 468 C C . GLY A 1 67 ? 11.868 2.334 14.304 1.00 87.19 67 GLY A C 1
ATOM 469 O O . GLY A 1 67 ? 11.556 1.814 13.231 1.00 87.19 67 GLY A O 1
ATOM 470 N N . ASN A 1 68 ? 12.512 1.671 15.264 1.00 83.38 68 ASN A N 1
ATOM 471 C CA . ASN A 1 68 ? 12.743 0.231 15.258 1.00 83.38 68 ASN A CA 1
ATOM 472 C C . ASN A 1 68 ? 12.391 -0.314 16.656 1.00 83.38 68 ASN A C 1
ATOM 474 O O . ASN A 1 68 ? 12.986 0.142 17.635 1.00 83.38 68 ASN A O 1
ATOM 478 N N . PRO A 1 69 ? 11.427 -1.243 16.790 1.00 85.12 69 PRO A N 1
ATOM 479 C CA . PRO A 1 69 ? 10.725 -1.945 15.707 1.00 85.12 69 PRO A CA 1
ATOM 480 C C . PRO A 1 69 ? 9.519 -1.201 15.115 1.00 85.12 69 PRO A C 1
ATOM 482 O O . PRO A 1 69 ? 9.095 -1.547 14.018 1.00 85.12 69 PRO A O 1
ATOM 485 N N . ASP A 1 70 ? 8.972 -0.204 15.816 1.00 92.31 70 ASP A N 1
ATOM 486 C CA . ASP A 1 70 ? 7.731 0.473 15.423 1.00 92.31 70 ASP A CA 1
ATOM 487 C C . ASP A 1 70 ? 7.988 1.952 15.105 1.00 92.31 70 ASP A C 1
ATOM 489 O O . ASP A 1 70 ? 8.705 2.635 15.839 1.00 92.31 70 ASP A O 1
ATOM 493 N N . THR A 1 71 ? 7.338 2.458 14.061 1.00 95.88 71 THR A N 1
ATOM 494 C CA . THR A 1 71 ? 7.266 3.884 13.728 1.00 95.88 71 THR A CA 1
ATOM 495 C C . THR A 1 71 ? 5.920 4.431 14.190 1.00 95.88 71 THR A C 1
ATOM 497 O O . THR A 1 71 ? 4.867 3.864 13.896 1.00 95.88 71 THR A O 1
ATOM 500 N N . THR A 1 72 ? 5.940 5.555 14.903 1.00 96.44 72 THR A N 1
ATOM 501 C CA . THR A 1 72 ? 4.717 6.297 15.233 1.00 96.44 72 THR A CA 1
ATOM 502 C C . THR A 1 72 ? 4.470 7.343 14.155 1.00 96.44 72 THR A C 1
ATOM 504 O O . THR A 1 72 ? 5.333 8.182 13.889 1.00 96.44 72 THR A O 1
ATOM 507 N N . ILE A 1 73 ? 3.282 7.303 13.560 1.00 97.88 73 ILE A N 1
ATOM 508 C CA . ILE A 1 73 ? 2.782 8.327 12.649 1.00 97.88 73 ILE A CA 1
ATOM 509 C C . ILE A 1 73 ? 2.073 9.407 13.468 1.00 97.88 73 ILE A C 1
ATOM 511 O O . ILE A 1 73 ? 1.313 9.102 14.380 1.00 97.88 73 ILE A O 1
ATOM 515 N N . THR A 1 74 ? 2.272 10.670 13.117 1.00 98.12 74 THR A N 1
ATOM 516 C CA . THR A 1 74 ? 1.506 11.806 13.634 1.00 98.12 74 THR A CA 1
ATOM 517 C C . THR A 1 74 ? 0.728 12.413 12.477 1.00 98.12 74 THR A C 1
ATOM 519 O O . THR A 1 74 ? 1.299 13.146 11.668 1.00 98.12 74 THR A O 1
ATOM 522 N N . LEU A 1 75 ? -0.567 12.104 12.381 1.00 97.88 75 LEU A N 1
ATOM 523 C CA . LEU A 1 75 ? -1.454 12.715 11.394 1.00 97.88 75 LEU A CA 1
ATOM 524 C C . LEU A 1 75 ? -1.762 14.151 11.814 1.00 97.88 75 LEU A C 1
ATOM 526 O O . LEU A 1 75 ? -2.343 14.382 12.877 1.00 97.88 75 LEU A O 1
ATOM 530 N N . THR A 1 76 ? -1.384 15.111 10.977 1.00 97.62 76 THR A N 1
ATOM 531 C CA . THR A 1 76 ? -1.580 16.544 11.236 1.00 97.62 76 THR A CA 1
ATOM 532 C C . THR A 1 76 ? -2.805 17.095 10.517 1.00 97.62 76 THR A C 1
ATOM 534 O O . THR A 1 76 ? -3.407 18.058 10.988 1.00 97.62 76 THR A O 1
ATOM 537 N N . SER A 1 77 ? -3.216 16.470 9.414 1.00 97.50 77 SER A N 1
ATOM 538 C CA . SER A 1 77 ? -4.437 16.808 8.685 1.00 97.50 77 SER A CA 1
ATOM 539 C C . SER A 1 77 ? -4.989 15.606 7.921 1.00 97.50 77 SER A C 1
ATOM 541 O O . SER A 1 77 ? -4.252 14.681 7.573 1.00 97.50 77 SER A O 1
ATOM 543 N N . GLY A 1 78 ? -6.288 15.652 7.620 1.00 97.75 78 GLY A N 1
ATOM 544 C CA . GLY A 1 78 ? -6.965 14.619 6.841 1.00 97.75 78 GLY A CA 1
ATOM 545 C C . GLY A 1 78 ? -7.036 13.274 7.560 1.00 97.75 78 GLY A C 1
ATOM 546 O O . GLY A 1 78 ? -7.071 13.219 8.790 1.00 97.75 78 GLY A O 1
ATOM 547 N N . SER A 1 79 ? -7.080 12.195 6.782 1.00 98.31 79 SER A N 1
ATOM 548 C CA . SER A 1 79 ? -7.178 10.834 7.310 1.00 98.31 79 SER A CA 1
ATOM 549 C C . SER A 1 79 ? -6.284 9.847 6.567 1.00 98.31 79 SER A C 1
ATOM 551 O O . SER A 1 79 ? -5.983 10.015 5.385 1.00 98.31 79 SER A O 1
ATOM 553 N N . LEU A 1 80 ? -5.871 8.792 7.265 1.00 98.38 80 LEU A N 1
ATOM 554 C CA . LEU A 1 80 ? -5.106 7.679 6.710 1.00 98.38 80 LEU A CA 1
ATOM 555 C C . LEU A 1 80 ? -5.906 6.393 6.895 1.00 98.38 80 LEU A C 1
ATOM 557 O O . LEU A 1 80 ? -6.425 6.130 7.979 1.00 98.38 80 LEU A O 1
ATOM 561 N N . LEU A 1 81 ? -6.013 5.589 5.845 1.00 98.06 81 LEU A N 1
ATOM 562 C CA . LEU A 1 81 ? -6.833 4.388 5.840 1.00 98.06 81 LEU A CA 1
ATOM 563 C C . LEU A 1 81 ? -6.096 3.172 5.298 1.00 98.06 81 LEU A C 1
ATOM 565 O O . LEU A 1 81 ? -5.128 3.280 4.542 1.00 98.06 81 LEU A O 1
ATOM 569 N N . GLN A 1 82 ? -6.599 2.002 5.670 1.00 98.00 82 GLN A N 1
ATOM 570 C CA . GLN A 1 82 ? -6.181 0.733 5.105 1.00 98.00 82 GLN A CA 1
ATOM 571 C C . GLN A 1 82 ? -7.384 -0.183 4.899 1.00 98.00 82 GLN A C 1
ATOM 573 O O . GLN A 1 82 ? -8.157 -0.439 5.822 1.00 98.00 82 GLN A O 1
ATOM 578 N N . ALA A 1 83 ? -7.509 -0.703 3.680 1.00 96.12 83 ALA A N 1
ATOM 579 C CA . ALA A 1 83 ? -8.463 -1.752 3.349 1.00 96.12 83 ALA A CA 1
ATOM 580 C C . ALA A 1 83 ? -7.833 -3.133 3.579 1.00 96.12 83 ALA A C 1
ATOM 582 O O . ALA A 1 83 ? -6.757 -3.439 3.050 1.00 96.12 83 ALA A O 1
ATOM 583 N N . VAL A 1 84 ? -8.520 -3.965 4.356 1.00 95.38 84 VAL A N 1
ATOM 584 C CA . VAL A 1 84 ? -8.191 -5.374 4.577 1.00 95.38 84 VAL A CA 1
ATOM 585 C C . VAL A 1 84 ? -8.565 -6.176 3.334 1.00 95.38 84 VAL A C 1
ATOM 587 O O . VAL A 1 84 ? -9.582 -5.921 2.694 1.00 95.38 84 VAL A O 1
ATOM 590 N N . GLU A 1 85 ? -7.739 -7.160 2.985 1.00 91.81 85 GLU A N 1
ATOM 591 C CA . GLU A 1 85 ? -8.048 -8.082 1.893 1.00 91.81 85 GLU A CA 1
ATOM 592 C C . GLU A 1 85 ? -9.270 -8.929 2.261 1.00 91.81 85 GLU A C 1
ATOM 594 O O . GLU A 1 85 ? -9.244 -9.641 3.262 1.00 91.81 85 GLU A O 1
ATOM 599 N N . ASN A 1 86 ? -10.319 -8.886 1.438 1.00 90.31 86 ASN A N 1
ATOM 600 C CA . ASN A 1 86 ? -11.568 -9.616 1.682 1.00 90.31 86 ASN A CA 1
ATOM 601 C C . ASN A 1 86 ? -11.351 -11.118 1.942 1.00 90.31 86 ASN A C 1
ATOM 603 O O . ASN A 1 86 ? -12.056 -11.708 2.752 1.00 90.31 86 ASN A O 1
ATOM 607 N N . GLY A 1 87 ? -10.353 -11.733 1.293 1.00 91.12 87 GLY A N 1
ATOM 608 C CA . GLY A 1 87 ? -10.002 -13.145 1.498 1.00 91.12 87 GLY A CA 1
ATOM 609 C C . GLY A 1 87 ? -9.496 -13.477 2.909 1.00 91.12 87 GLY A C 1
ATOM 610 O O . GLY A 1 87 ? -9.486 -14.643 3.280 1.00 91.12 87 GLY A O 1
ATOM 611 N N . ASN A 1 88 ? -9.124 -12.465 3.699 1.00 91.81 88 ASN A N 1
ATOM 612 C CA . ASN A 1 88 ? -8.702 -12.604 5.094 1.00 91.81 88 ASN A CA 1
ATOM 613 C C . ASN A 1 88 ? -9.840 -12.290 6.084 1.00 91.81 88 ASN A C 1
ATOM 615 O O . ASN A 1 88 ? -9.581 -12.135 7.274 1.00 91.81 88 ASN A O 1
ATOM 619 N N . VAL A 1 89 ? -11.081 -12.131 5.614 1.00 95.44 89 VAL A N 1
ATOM 620 C CA . VAL A 1 89 ? -12.244 -11.846 6.463 1.00 95.44 89 VAL A CA 1
ATOM 621 C C . VAL A 1 89 ? -13.094 -13.106 6.572 1.00 95.44 89 VAL A C 1
ATOM 623 O O . VAL A 1 89 ? -13.880 -13.429 5.685 1.00 95.44 89 VAL A O 1
ATOM 626 N N . GLU A 1 90 ? -12.929 -13.823 7.676 1.00 94.38 90 GLU A N 1
ATOM 627 C CA . GLU A 1 90 ? -13.656 -15.051 8.020 1.00 94.38 90 GLU A CA 1
ATOM 628 C C . GLU A 1 90 ? -15.106 -14.789 8.449 1.00 94.38 90 GLU A C 1
ATOM 630 O O . GLU A 1 90 ? -15.936 -15.697 8.448 1.00 94.38 90 GLU A O 1
ATOM 635 N N . GLY A 1 91 ? -15.415 -13.537 8.788 1.00 94.31 91 GLY A N 1
ATOM 636 C CA . GLY A 1 91 ? -16.700 -13.124 9.329 1.00 94.31 91 GLY A CA 1
ATOM 637 C C . GLY A 1 91 ? -16.779 -13.257 10.852 1.00 94.31 91 GLY A C 1
ATOM 638 O O . GLY A 1 91 ? -15.954 -13.901 11.497 1.00 94.31 91 GLY A O 1
ATOM 639 N N . GLY A 1 92 ? -17.786 -12.612 11.434 1.00 95.75 92 GLY A N 1
ATOM 640 C CA . GLY A 1 92 ? -17.967 -12.500 12.879 1.00 95.75 92 GLY A CA 1
ATOM 641 C C . GLY A 1 92 ? -17.509 -11.150 13.429 1.00 95.75 92 GLY A C 1
ATOM 642 O O . GLY A 1 92 ? -17.417 -10.156 12.702 1.00 95.75 92 GLY A O 1
ATOM 643 N N . THR A 1 93 ? -17.285 -11.105 14.741 1.00 96.69 93 THR A N 1
ATOM 644 C CA . THR A 1 93 ? -16.835 -9.897 15.439 1.00 96.69 93 THR A CA 1
ATOM 645 C C . THR A 1 93 ? -15.333 -9.712 15.265 1.00 96.69 93 THR A C 1
ATOM 647 O O . THR A 1 93 ? -14.567 -10.656 15.450 1.00 96.69 93 THR A O 1
ATOM 650 N N . TYR A 1 94 ? -14.924 -8.485 14.967 1.00 97.44 94 TYR A N 1
ATOM 651 C CA . TYR A 1 94 ? -13.537 -8.043 14.976 1.00 97.44 94 TYR A CA 1
ATOM 652 C C . TYR A 1 94 ? -13.374 -6.880 15.948 1.00 97.44 94 TYR A C 1
ATOM 654 O O . TYR A 1 94 ? -14.288 -6.070 16.124 1.00 97.44 94 TYR A O 1
ATOM 662 N N . ILE A 1 95 ? -12.179 -6.755 16.512 1.00 97.94 95 ILE A N 1
ATOM 663 C CA . ILE A 1 95 ? -11.790 -5.628 17.348 1.00 97.94 95 ILE A CA 1
ATOM 664 C C . ILE A 1 95 ? -10.587 -4.909 16.740 1.00 97.94 95 ILE A C 1
ATOM 666 O O . ILE A 1 95 ? -9.555 -5.512 16.448 1.00 97.94 95 ILE A O 1
ATOM 670 N N . LEU A 1 96 ? -10.755 -3.608 16.512 1.00 98.69 96 LEU A N 1
ATOM 671 C CA . LEU A 1 96 ? -9.712 -2.684 16.095 1.00 98.69 96 LEU A CA 1
ATOM 672 C C . LEU A 1 96 ? -9.113 -2.020 17.334 1.00 98.69 96 LEU A C 1
ATOM 674 O O . LEU A 1 96 ? -9.827 -1.372 18.096 1.00 98.69 96 LEU A O 1
ATOM 678 N N . SER A 1 97 ? -7.804 -2.123 17.505 1.00 98.69 97 SER A N 1
ATOM 679 C CA . SER A 1 97 ? -7.041 -1.435 18.540 1.00 98.69 97 SER A CA 1
ATOM 680 C C . SER A 1 97 ? -5.792 -0.788 17.947 1.00 98.69 97 SER A C 1
ATOM 682 O O . SER A 1 97 ? -5.267 -1.200 16.913 1.00 98.69 97 SER A O 1
ATOM 684 N N . TRP A 1 98 ? -5.338 0.288 18.575 1.00 98.69 98 TRP A N 1
ATOM 685 C CA . TRP A 1 98 ? -4.106 0.987 18.220 1.00 98.69 98 TRP A CA 1
ATOM 686 C C . TRP A 1 98 ? -3.550 1.730 19.433 1.00 98.69 98 TRP A C 1
ATOM 688 O O . TRP A 1 98 ? -4.227 1.895 20.452 1.00 98.69 98 TRP A O 1
ATOM 698 N N . ALA A 1 99 ? -2.307 2.185 19.307 1.00 97.81 99 ALA A N 1
ATOM 699 C CA . ALA A 1 99 ? -1.654 3.079 20.245 1.00 97.81 99 ALA A CA 1
ATOM 700 C C . ALA A 1 99 ? -1.611 4.515 19.706 1.00 97.81 99 ALA A C 1
ATOM 702 O O . ALA A 1 99 ? -1.367 4.735 18.520 1.00 97.81 99 ALA A O 1
ATOM 703 N N . GLY A 1 100 ? -1.772 5.484 20.608 1.00 97.44 100 GLY A N 1
ATOM 704 C CA . GLY A 1 100 ? -1.714 6.913 20.303 1.00 97.44 100 GLY A CA 1
ATOM 705 C C . GLY A 1 100 ? -3.067 7.613 20.449 1.00 97.44 100 GLY A C 1
ATOM 706 O O . GLY A 1 100 ? -4.038 7.021 20.913 1.00 97.44 100 GLY A O 1
ATOM 707 N N . SER A 1 101 ? -3.095 8.902 20.116 1.00 98.19 101 SER A N 1
ATOM 708 C CA . SER A 1 101 ? -4.242 9.796 20.318 1.00 98.19 101 SER A CA 1
ATOM 709 C C . SER A 1 101 ? -5.180 9.903 19.117 1.00 98.19 101 SER A C 1
ATOM 711 O O . SER A 1 101 ? -6.233 10.527 19.241 1.00 98.19 101 SER A O 1
ATOM 713 N N . ALA A 1 102 ? -4.817 9.329 17.965 1.00 98.50 102 ALA A N 1
ATOM 714 C CA . ALA A 1 102 ? -5.693 9.310 16.804 1.00 98.50 102 ALA A CA 1
ATOM 715 C C . ALA A 1 102 ? -7.022 8.623 17.145 1.00 98.50 102 ALA A C 1
ATOM 717 O O . ALA A 1 102 ? -7.075 7.686 17.944 1.00 98.50 102 ALA A O 1
ATOM 718 N N . THR A 1 103 ? -8.095 9.082 16.515 1.00 98.69 103 THR A N 1
ATOM 719 C CA . THR A 1 103 ? -9.406 8.426 16.561 1.00 98.69 103 THR A CA 1
ATOM 720 C C . THR A 1 103 ? -9.664 7.722 15.236 1.00 98.69 103 THR A C 1
ATOM 722 O O . THR A 1 103 ? -9.103 8.113 14.210 1.00 98.69 103 THR A O 1
ATOM 725 N N . ALA A 1 104 ? -10.486 6.675 15.242 1.00 98.69 104 ALA A N 1
ATOM 726 C CA . ALA A 1 104 ? -10.739 5.854 14.065 1.00 98.69 104 ALA A CA 1
ATOM 727 C C . ALA A 1 104 ? -12.230 5.672 13.786 1.00 98.69 104 ALA A C 1
ATOM 729 O O . ALA A 1 104 ? -13.072 5.838 14.663 1.00 98.69 104 ALA A O 1
ATOM 730 N N . ARG A 1 105 ? -12.551 5.283 12.559 1.00 98.31 105 ARG A N 1
ATOM 731 C CA . ARG A 1 105 ? -13.842 4.711 12.175 1.00 98.31 105 ARG A CA 1
ATOM 732 C C . ARG A 1 105 ? -13.610 3.545 11.224 1.00 98.31 105 ARG A C 1
ATOM 734 O O . ARG A 1 105 ? -12.534 3.414 10.638 1.00 98.31 105 ARG A O 1
ATOM 741 N N . VAL A 1 106 ? -14.613 2.688 11.078 1.00 98.25 106 VAL A N 1
ATOM 742 C CA . VAL A 1 106 ? -14.495 1.455 10.295 1.00 98.25 106 VAL A CA 1
ATOM 743 C C . VAL A 1 106 ? -15.657 1.346 9.319 1.00 98.25 106 VAL A C 1
ATOM 745 O O . VAL A 1 106 ? -16.814 1.486 9.705 1.00 98.25 106 VAL A O 1
ATOM 748 N N . GLY A 1 107 ? -15.342 1.099 8.051 1.00 97.31 107 GLY A N 1
ATOM 749 C CA . GLY A 1 107 ? -16.311 0.758 7.013 1.00 97.31 107 GLY A CA 1
ATOM 750 C C . GLY A 1 107 ? -16.391 -0.752 6.828 1.00 97.31 107 GLY A C 1
ATOM 751 O O . GLY A 1 107 ? -15.352 -1.401 6.703 1.00 97.31 107 GLY A O 1
ATOM 752 N N . ILE A 1 108 ? -17.611 -1.295 6.800 1.00 96.62 108 ILE A N 1
ATOM 753 C CA . ILE A 1 108 ? -17.900 -2.716 6.564 1.00 96.62 108 ILE A CA 1
ATOM 754 C C . ILE A 1 108 ? -18.743 -2.827 5.295 1.00 96.62 108 ILE A C 1
ATOM 756 O O . ILE A 1 108 ? -19.834 -2.264 5.234 1.00 96.62 108 ILE A O 1
ATOM 760 N N . GLY A 1 109 ? -18.227 -3.494 4.259 1.00 93.94 109 GLY A N 1
ATOM 761 C CA . GLY A 1 109 ? -18.900 -3.621 2.958 1.00 93.94 109 GLY A CA 1
ATOM 762 C C . GLY A 1 109 ? -19.089 -2.300 2.193 1.00 93.94 109 GLY A C 1
ATOM 763 O O . GLY A 1 109 ? -19.680 -2.293 1.118 1.00 93.94 109 GLY A O 1
ATOM 764 N N . ALA A 1 110 ? -18.590 -1.188 2.733 1.00 92.94 110 ALA A N 1
ATOM 765 C CA . ALA A 1 110 ? -18.716 0.162 2.202 1.00 92.94 110 ALA A CA 1
ATOM 766 C C . ALA A 1 110 ? -17.554 1.039 2.696 1.00 92.94 110 ALA A C 1
ATOM 768 O O . ALA A 1 110 ? -16.784 0.645 3.579 1.00 92.94 110 ALA A O 1
ATOM 769 N N . ALA A 1 111 ? -17.435 2.245 2.136 1.00 93.00 111 ALA A N 1
ATOM 770 C CA . ALA A 1 111 ? -16.483 3.237 2.625 1.00 93.00 111 ALA A CA 1
ATOM 771 C C . ALA A 1 111 ? -16.770 3.596 4.102 1.00 93.00 111 ALA A C 1
ATOM 773 O O . ALA A 1 111 ? -17.943 3.671 4.488 1.00 93.00 111 ALA A O 1
ATOM 774 N N . PRO A 1 112 ? -15.736 3.840 4.933 1.00 96.38 112 PRO A N 1
ATOM 775 C CA . PRO A 1 112 ? -15.943 4.262 6.314 1.00 96.38 112 PRO A CA 1
ATOM 776 C C . PRO A 1 112 ? -16.747 5.565 6.383 1.00 96.38 112 PRO A C 1
ATOM 778 O O . PRO A 1 112 ? -16.488 6.523 5.655 1.00 96.38 112 PRO A O 1
ATOM 781 N N . SER A 1 113 ? -17.740 5.599 7.265 1.00 93.56 113 SER A N 1
ATOM 782 C CA . SER A 1 113 ? -18.635 6.738 7.458 1.00 93.56 113 SER A CA 1
ATOM 783 C C . SER A 1 113 ? -19.026 6.850 8.933 1.00 93.56 113 SER A C 1
ATOM 785 O O . SER A 1 113 ? -18.687 5.984 9.738 1.00 93.56 113 SER A O 1
ATOM 787 N N . GLY A 1 114 ? -19.691 7.943 9.306 1.00 93.31 114 GLY A N 1
ATOM 788 C CA . GLY A 1 114 ? -20.047 8.213 10.698 1.00 93.31 114 GLY A CA 1
ATOM 789 C C . GLY A 1 114 ? -18.898 8.785 11.548 1.00 93.31 114 GLY A C 1
ATOM 790 O O . GLY A 1 114 ? -17.862 9.193 10.999 1.00 93.31 114 GLY A O 1
ATOM 791 N N . PRO A 1 115 ? -19.120 8.889 12.874 1.00 95.56 115 PRO A N 1
ATOM 792 C CA . PRO A 1 115 ? -18.205 9.542 13.803 1.00 95.56 115 PRO A CA 1
ATOM 793 C C . PRO A 1 115 ? -16.937 8.719 14.041 1.00 95.56 115 PRO A C 1
ATOM 795 O O . PRO A 1 115 ? -16.958 7.489 14.025 1.00 95.56 115 PRO A O 1
ATOM 798 N N . TYR A 1 116 ? -15.839 9.420 14.314 1.00 98.19 116 TYR A N 1
ATOM 799 C CA . TYR A 1 116 ? -14.611 8.808 14.809 1.00 98.19 116 TYR A CA 1
ATOM 800 C C . TYR A 1 116 ? -14.736 8.481 16.305 1.00 98.19 116 TYR A C 1
ATOM 802 O O . TYR A 1 116 ? -15.358 9.227 17.061 1.00 98.19 116 TYR A O 1
ATOM 810 N N . ALA A 1 117 ? -14.117 7.385 16.733 1.00 98.50 117 ALA A N 1
ATOM 811 C CA . ALA A 1 117 ? -14.106 6.902 18.108 1.00 98.50 117 ALA A CA 1
ATOM 812 C C . ALA A 1 117 ? -12.680 6.576 18.582 1.00 98.50 117 ALA A C 1
ATOM 814 O O . ALA A 1 117 ? -11.756 6.395 17.785 1.00 98.50 117 ALA A O 1
ATOM 815 N N . ALA A 1 118 ? -12.497 6.527 19.901 1.00 98.44 118 ALA A N 1
ATOM 816 C CA . ALA A 1 118 ? -11.239 6.129 20.525 1.00 98.44 118 ALA A CA 1
ATOM 817 C C . ALA A 1 118 ? -11.021 4.604 20.456 1.00 98.44 118 ALA A C 1
ATOM 819 O O . ALA A 1 118 ? -11.950 3.836 20.212 1.00 98.44 118 ALA A O 1
ATOM 820 N N . SER A 1 119 ? -9.780 4.177 20.687 1.00 98.00 119 SER A N 1
ATOM 821 C CA . SER A 1 119 ? -9.390 2.763 20.752 1.00 98.00 119 SER A CA 1
ATOM 822 C C . SER A 1 119 ? -9.934 2.097 22.028 1.00 98.00 119 SER A C 1
ATOM 824 O O . SER A 1 119 ? -9.809 2.706 23.095 1.00 98.00 119 SER A O 1
ATOM 826 N N . PRO A 1 120 ? -10.450 0.851 21.982 1.00 98.50 120 PRO A N 1
ATOM 827 C CA . PRO A 1 120 ? -10.690 0.016 20.801 1.00 98.50 120 PRO A CA 1
ATOM 828 C C . PRO A 1 120 ? -12.100 0.196 20.198 1.00 98.50 120 PRO A C 1
ATOM 830 O O . PRO A 1 120 ? -13.027 0.643 20.870 1.00 98.50 120 PRO A O 1
ATOM 833 N N . ILE A 1 121 ? -12.290 -0.248 18.950 1.00 98.38 121 ILE A N 1
ATOM 834 C CA . ILE A 1 121 ? -13.589 -0.285 18.253 1.00 98.38 121 ILE A CA 1
ATOM 835 C C . ILE A 1 121 ? -13.954 -1.735 17.923 1.00 98.38 121 ILE A C 1
ATOM 837 O O . ILE A 1 121 ? -13.175 -2.437 17.285 1.00 98.38 121 ILE A O 1
ATOM 841 N N . SER A 1 122 ? -15.154 -2.177 18.308 1.00 97.44 122 SER A N 1
ATOM 842 C CA . SER A 1 122 ? -15.701 -3.481 17.903 1.00 97.44 122 SER A CA 1
ATOM 843 C C . SER A 1 122 ? -16.599 -3.339 16.677 1.00 97.44 122 SER A C 1
ATOM 845 O O . SER A 1 122 ? -17.446 -2.449 16.628 1.00 97.44 122 SER A O 1
ATOM 847 N N . VAL A 1 123 ? -16.445 -4.232 15.703 1.00 96.81 123 VAL A N 1
ATOM 848 C CA . VAL A 1 123 ? -17.256 -4.289 14.478 1.00 96.81 123 VAL A CA 1
ATOM 849 C C . VAL A 1 123 ? -17.665 -5.722 14.173 1.00 96.81 123 VAL A C 1
ATOM 851 O O . VAL A 1 123 ? -17.072 -6.668 14.680 1.00 96.81 123 VAL A O 1
ATOM 854 N N . THR A 1 124 ? -18.684 -5.901 13.338 1.00 97.12 124 THR A N 1
ATOM 855 C CA . THR A 1 124 ? -19.079 -7.218 12.821 1.00 97.12 124 THR A CA 1
ATOM 856 C C . THR A 1 124 ? -19.081 -7.170 11.303 1.00 97.12 124 THR A C 1
ATOM 858 O O . THR A 1 124 ? -19.598 -6.216 10.730 1.00 97.12 124 THR A O 1
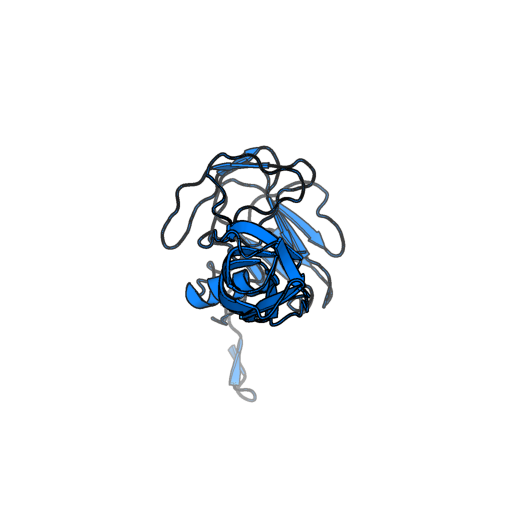ATOM 861 N N . ALA A 1 125 ? -18.510 -8.189 10.666 1.00 96.75 125 ALA A N 1
ATOM 862 C CA . ALA A 1 125 ? -18.486 -8.342 9.216 1.00 96.75 125 ALA A CA 1
ATOM 863 C C . ALA A 1 125 ? -18.965 -9.744 8.833 1.00 96.75 125 ALA A C 1
ATOM 865 O O . ALA A 1 125 ? -18.758 -10.699 9.582 1.00 96.75 125 ALA A O 1
ATOM 866 N N . ALA A 1 126 ? -19.585 -9.891 7.664 1.00 96.75 126 ALA A N 1
ATOM 867 C CA . ALA A 1 126 ? -19.782 -11.214 7.076 1.00 96.75 126 ALA A CA 1
ATOM 868 C C . ALA A 1 126 ? -18.490 -11.695 6.391 1.00 96.75 126 ALA A C 1
ATOM 870 O O . ALA A 1 126 ? -17.632 -10.888 6.025 1.00 96.75 126 ALA A O 1
ATOM 871 N N . ALA A 1 127 ? -18.358 -13.009 6.203 1.00 96.44 127 ALA A N 1
ATOM 872 C CA . ALA A 1 127 ? -17.215 -13.589 5.505 1.00 96.44 127 ALA A CA 1
ATOM 873 C C . ALA A 1 127 ? -17.049 -12.971 4.106 1.00 96.44 127 ALA A C 1
ATOM 875 O O . ALA A 1 127 ? -18.026 -12.782 3.379 1.00 96.44 127 ALA A O 1
ATOM 876 N N . GLY A 1 128 ? -15.814 -12.632 3.735 1.00 95.19 128 GLY A N 1
ATOM 877 C CA . GLY A 1 128 ? -15.497 -12.017 2.446 1.00 95.19 128 GLY A CA 1
ATOM 878 C C . GLY A 1 128 ? -15.920 -10.551 2.287 1.00 95.19 128 GLY A C 1
ATOM 879 O O . GLY A 1 128 ? -15.700 -9.978 1.215 1.00 95.19 128 GLY A O 1
ATOM 880 N N . GLN A 1 129 ? -16.515 -9.914 3.303 1.00 94.88 129 GLN A N 1
ATOM 881 C CA . GLN A 1 129 ? -16.804 -8.480 3.244 1.00 94.88 129 GLN A CA 1
ATOM 882 C C . GLN A 1 129 ? -15.528 -7.650 3.368 1.00 94.88 129 GLN A C 1
ATOM 884 O O . GLN A 1 129 ? -14.588 -8.017 4.070 1.00 94.88 129 GLN A O 1
ATOM 889 N N . SER A 1 130 ? -15.508 -6.497 2.701 1.00 93.75 130 SER A N 1
ATOM 890 C CA . SER A 1 130 ? -14.429 -5.533 2.877 1.00 93.75 130 SER A CA 1
ATOM 891 C C . SER A 1 130 ? -14.505 -4.902 4.264 1.00 93.75 130 SER A C 1
ATOM 893 O O . SER A 1 130 ? -15.577 -4.513 4.731 1.00 93.75 130 SER A O 1
ATOM 895 N N . ILE A 1 131 ? -13.345 -4.764 4.902 1.00 97.25 131 ILE A N 1
ATOM 896 C CA . ILE A 1 131 ? -13.176 -3.963 6.112 1.00 97.25 131 ILE A CA 1
ATOM 897 C C . ILE A 1 131 ? -12.153 -2.881 5.793 1.00 97.25 131 ILE A C 1
ATOM 899 O O . ILE A 1 131 ? -11.028 -3.186 5.401 1.00 97.25 131 ILE A O 1
ATOM 903 N N . THR A 1 132 ? -12.532 -1.617 5.952 1.00 98.12 132 THR A N 1
ATOM 904 C CA . THR A 1 132 ? -11.608 -0.483 5.819 1.00 98.12 132 THR A CA 1
ATOM 905 C C . THR A 1 132 ? -11.515 0.241 7.147 1.00 98.12 132 THR A C 1
ATOM 907 O O . THR A 1 132 ? -12.530 0.688 7.675 1.00 98.12 132 THR A O 1
ATOM 910 N N . VAL A 1 133 ? -10.304 0.373 7.680 1.00 98.44 133 VAL A N 1
ATOM 911 C CA . VAL A 1 133 ? -10.031 1.167 8.883 1.00 98.44 133 VAL A CA 1
ATOM 912 C C . VAL A 1 133 ? -9.540 2.545 8.461 1.00 98.44 133 VAL A C 1
ATOM 914 O O . VAL A 1 133 ? -8.692 2.637 7.578 1.00 98.44 133 VAL A O 1
ATOM 917 N N . GLU A 1 134 ? -10.073 3.609 9.053 1.00 98.69 134 GLU A N 1
ATOM 918 C CA . GLU A 1 134 ? -9.695 4.992 8.750 1.00 98.69 134 GLU A CA 1
ATOM 919 C C . GLU A 1 134 ? -9.415 5.755 10.041 1.00 98.69 134 GLU A C 1
ATOM 921 O O . GLU A 1 134 ? -10.225 5.729 10.965 1.00 98.69 134 GLU A O 1
ATOM 926 N N . PHE A 1 135 ? -8.282 6.450 10.086 1.00 98.75 135 PHE A N 1
ATOM 927 C CA . PHE A 1 135 ? -7.796 7.195 11.240 1.00 98.75 135 PHE A CA 1
ATOM 928 C C . PHE A 1 135 ? -7.741 8.685 10.929 1.00 98.75 135 PHE A C 1
ATOM 930 O O . PHE A 1 135 ? -7.267 9.076 9.864 1.00 98.75 135 PHE A O 1
ATOM 937 N N . SER A 1 136 ? -8.208 9.500 11.870 1.00 98.25 136 SER A N 1
ATOM 938 C CA . SER A 1 136 ? -8.118 10.961 11.830 1.00 98.25 136 SER A CA 1
ATOM 939 C C . SER A 1 136 ? -6.815 11.455 12.476 1.00 98.25 136 SER A C 1
ATOM 941 O O . SER A 1 136 ? -5.928 10.669 12.820 1.00 98.25 136 SER A O 1
ATOM 943 N N . THR A 1 137 ? -6.699 12.770 12.643 1.00 97.94 137 THR A N 1
ATOM 944 C CA . THR A 1 137 ? -5.544 13.446 13.238 1.00 97.94 137 THR A CA 1
ATOM 945 C C . THR A 1 137 ? -5.186 12.912 14.628 1.00 97.94 137 THR A C 1
ATOM 947 O O . THR A 1 137 ? -6.046 12.502 15.410 1.00 97.94 137 THR A O 1
ATOM 950 N N . GLY A 1 138 ? -3.888 12.926 14.936 1.00 98.25 138 GLY A N 1
ATOM 951 C CA . GLY A 1 138 ? -3.324 12.413 16.184 1.00 98.25 138 GLY A CA 1
ATOM 952 C C . GLY A 1 138 ? -2.167 11.438 15.970 1.00 98.25 138 GLY A C 1
ATOM 953 O O . GLY A 1 138 ? -1.766 11.144 14.843 1.00 98.25 138 GLY A O 1
ATOM 954 N N . ALA A 1 139 ? -1.608 10.948 17.078 1.00 98.12 139 ALA A N 1
ATOM 955 C CA . ALA A 1 139 ? -0.569 9.925 17.049 1.00 98.12 139 ALA A CA 1
ATOM 956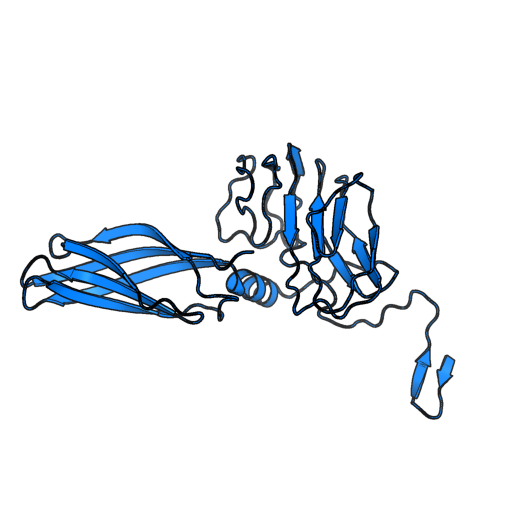 C C . ALA A 1 139 ? -1.182 8.545 16.770 1.00 98.12 139 ALA A C 1
ATOM 958 O O . ALA A 1 139 ? -2.204 8.192 17.359 1.00 98.12 139 ALA A O 1
ATOM 959 N N . LEU A 1 140 ? -0.536 7.760 15.914 1.00 98.50 140 LEU A N 1
ATOM 960 C CA . LEU A 1 140 ? -0.991 6.460 15.446 1.00 98.50 140 LEU A CA 1
ATOM 961 C C . LEU A 1 140 ? 0.187 5.484 15.371 1.00 98.50 140 LEU A C 1
ATOM 963 O O . LEU A 1 140 ? 1.205 5.753 14.738 1.00 98.50 140 LEU A O 1
ATOM 967 N N . GLY A 1 141 ? 0.036 4.321 15.992 1.00 97.44 141 GLY A N 1
ATOM 968 C CA . GLY A 1 141 ? 1.008 3.236 15.938 1.00 97.44 141 GLY A CA 1
ATOM 969 C C . GLY A 1 141 ? 0.394 1.920 16.399 1.00 97.44 141 GLY A C 1
ATOM 970 O O . GLY A 1 141 ? -0.652 1.913 17.045 1.00 97.44 141 GLY A O 1
ATOM 971 N N . ARG A 1 142 ? 1.056 0.799 16.095 1.00 97.75 142 ARG A N 1
ATOM 972 C CA . ARG A 1 142 ? 0.652 -0.556 16.524 1.00 97.75 142 ARG A CA 1
ATOM 973 C C . ARG A 1 142 ? -0.825 -0.863 16.249 1.00 97.75 142 ARG A C 1
ATOM 975 O O . ARG A 1 142 ? -1.556 -1.292 17.138 1.00 97.75 142 ARG A O 1
ATOM 982 N N . VAL A 1 143 ? -1.262 -0.611 15.019 1.00 98.69 143 VAL A N 1
ATOM 983 C CA . VAL A 1 143 ? -2.643 -0.847 14.595 1.00 98.69 143 VAL A CA 1
ATOM 984 C C . VAL A 1 143 ? -2.902 -2.339 14.415 1.00 98.69 143 VAL A C 1
ATOM 986 O O . VAL A 1 143 ? -2.195 -3.022 13.668 1.00 98.69 143 VAL A O 1
ATOM 989 N N . GLN A 1 144 ? -3.954 -2.830 15.060 1.00 98.25 144 GLN A N 1
ATOM 990 C CA . GLN A 1 144 ? -4.379 -4.216 15.009 1.00 98.25 144 GLN A CA 1
ATOM 991 C C . GLN A 1 144 ? -5.881 -4.325 14.801 1.00 98.25 144 GLN A C 1
ATOM 993 O O . GLN A 1 144 ? -6.653 -3.811 15.597 1.00 98.25 144 GLN A O 1
ATOM 998 N N . LEU A 1 145 ? -6.285 -5.034 13.751 1.00 98.19 145 LEU A N 1
ATOM 999 C CA . LEU A 1 145 ? -7.647 -5.538 13.607 1.00 98.19 145 LEU A CA 1
ATOM 1000 C C . LEU A 1 145 ? -7.586 -7.054 13.730 1.00 98.19 145 LEU A C 1
ATOM 1002 O O . LEU A 1 145 ? -6.916 -7.684 12.916 1.00 98.19 145 LEU A O 1
ATOM 1006 N N . GLU A 1 146 ? -8.269 -7.645 14.699 1.00 96.25 146 GLU A N 1
ATOM 1007 C CA . GLU A 1 146 ? -8.249 -9.098 14.894 1.00 96.25 146 GLU A CA 1
ATOM 1008 C C . GLU A 1 146 ? -9.645 -9.665 15.180 1.00 96.25 146 GLU A C 1
ATOM 1010 O O . GLU A 1 146 ? -10.497 -8.935 15.694 1.00 96.25 146 GLU A O 1
ATOM 1015 N N . PRO A 1 147 ? -9.907 -10.943 14.844 1.00 94.94 147 PRO A N 1
ATOM 1016 C CA . PRO A 1 147 ? -11.146 -11.611 15.226 1.00 94.94 147 PRO A CA 1
ATOM 1017 C C . PRO A 1 147 ? -11.313 -11.679 16.748 1.00 94.94 147 PRO A C 1
ATOM 1019 O O . PRO A 1 147 ? -10.367 -11.973 17.480 1.00 94.94 147 PRO A O 1
ATOM 1022 N N . GLY A 1 148 ? -12.541 -11.480 17.216 1.00 92.62 148 GLY A N 1
ATOM 1023 C CA . GLY A 1 148 ? -12.915 -11.528 18.625 1.00 92.62 148 GLY A CA 1
ATOM 1024 C C . GLY A 1 148 ? -13.417 -10.191 19.168 1.00 92.62 148 GLY A C 1
ATOM 1025 O O . GLY A 1 148 ? -13.480 -9.181 18.473 1.00 92.62 148 GLY A O 1
ATOM 1026 N N . SER A 1 149 ? -13.807 -10.208 20.442 1.00 90.50 149 SER A N 1
ATOM 1027 C CA . SER A 1 149 ? -14.425 -9.073 21.141 1.00 90.50 149 SER A CA 1
ATOM 1028 C C . SER A 1 149 ? -13.495 -8.376 22.138 1.00 90.50 149 SER A C 1
ATOM 1030 O O . SER A 1 149 ? -13.923 -7.460 22.833 1.00 90.50 149 SER A O 1
ATOM 1032 N N . ALA A 1 150 ? -12.247 -8.829 22.266 1.00 90.31 150 ALA A N 1
ATOM 1033 C CA . ALA A 1 150 ? -11.282 -8.302 23.225 1.00 90.31 150 ALA A CA 1
ATOM 1034 C C . ALA A 1 150 ? -9.939 -8.060 22.536 1.00 90.31 150 ALA A C 1
ATOM 1036 O O . ALA A 1 150 ? -9.392 -8.968 21.914 1.00 90.31 150 ALA A O 1
ATOM 1037 N N . ALA A 1 151 ? -9.424 -6.835 22.648 1.00 93.12 151 ALA A N 1
ATOM 1038 C CA . ALA A 1 151 ? -8.151 -6.461 22.054 1.00 93.12 151 ALA A CA 1
ATOM 1039 C C . ALA A 1 151 ? -7.015 -7.198 22.769 1.00 93.12 151 ALA A C 1
ATOM 1041 O O . ALA A 1 151 ? -6.895 -7.138 23.994 1.00 93.12 151 ALA A O 1
ATOM 1042 N N . THR A 1 152 ? -6.170 -7.872 22.000 1.00 93.44 152 THR A N 1
ATOM 1043 C CA . THR A 1 152 ? -4.946 -8.501 22.490 1.00 93.44 152 THR A CA 1
ATOM 1044 C C . THR A 1 152 ? -3.751 -7.563 22.315 1.00 93.44 152 THR A C 1
ATOM 1046 O O . THR A 1 152 ? -3.848 -6.486 21.721 1.00 93.44 152 THR A O 1
ATOM 1049 N N . ALA A 1 153 ? -2.595 -7.952 22.858 1.00 94.12 153 ALA A N 1
ATOM 1050 C CA . ALA A 1 153 ? -1.354 -7.239 22.586 1.00 94.12 153 ALA A CA 1
ATOM 1051 C C . ALA A 1 153 ? -1.057 -7.217 21.075 1.00 94.12 153 ALA A C 1
ATOM 1053 O O . ALA A 1 153 ? -1.368 -8.173 20.357 1.00 94.12 153 ALA A O 1
ATOM 1054 N N . PHE A 1 154 ? -0.412 -6.138 20.620 1.00 95.88 154 PHE A N 1
ATOM 1055 C CA . PHE A 1 154 ? -0.019 -5.981 19.223 1.00 95.88 154 PHE A CA 1
ATOM 1056 C C . PHE A 1 154 ? 0.818 -7.175 18.750 1.00 95.88 154 PHE A C 1
ATOM 1058 O O . PHE A 1 154 ? 1.863 -7.497 19.325 1.00 95.88 154 PHE A O 1
ATOM 1065 N N . GLU A 1 155 ? 0.351 -7.830 17.696 1.00 95.19 155 GLU A N 1
ATOM 1066 C CA . GLU A 1 155 ? 1.000 -8.966 17.080 1.00 95.19 155 GLU A CA 1
ATOM 1067 C C . GLU A 1 155 ? 2.221 -8.498 16.293 1.00 95.19 155 GLU A C 1
ATOM 1069 O O . GLU A 1 155 ? 2.125 -7.886 15.228 1.00 95.19 155 GLU A O 1
ATOM 1074 N N . ARG A 1 156 ? 3.399 -8.835 16.814 1.00 93.50 156 ARG A N 1
ATOM 1075 C CA . ARG A 1 156 ? 4.656 -8.597 16.117 1.00 93.50 156 ARG A CA 1
ATOM 1076 C C . ARG A 1 156 ? 4.892 -9.701 15.097 1.00 93.50 156 ARG A C 1
ATOM 1078 O O . ARG A 1 156 ? 5.172 -10.840 15.465 1.00 93.50 156 ARG A O 1
ATOM 1085 N N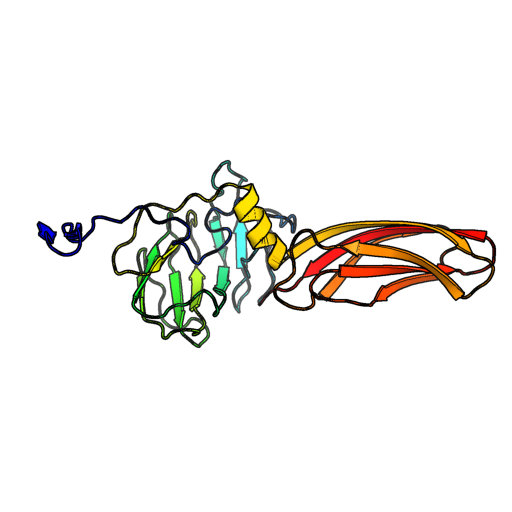 . ARG A 1 157 ? 4.836 -9.342 13.816 1.00 93.69 157 ARG A N 1
ATOM 1086 C CA . ARG A 1 157 ? 5.314 -10.205 12.733 1.00 93.69 157 ARG A CA 1
ATOM 1087 C C . ARG A 1 157 ? 6.823 -10.012 12.549 1.00 93.69 157 ARG A C 1
ATOM 1089 O O . ARG A 1 157 ? 7.303 -8.883 12.677 1.00 93.69 157 ARG A O 1
ATOM 1096 N N . PRO A 1 158 ? 7.591 -11.069 12.232 1.00 94.19 158 PRO A N 1
ATOM 1097 C CA . PRO A 1 158 ? 8.968 -10.904 11.781 1.00 94.19 158 PRO A CA 1
ATOM 1098 C C . PRO A 1 158 ? 9.032 -9.933 10.599 1.00 94.19 158 PRO A C 1
ATOM 1100 O O . PRO A 1 158 ? 8.204 -10.011 9.691 1.00 94.19 158 PRO A O 1
ATOM 1103 N N . ILE A 1 159 ? 10.030 -9.047 10.575 1.00 94.44 159 ILE A N 1
ATOM 1104 C CA . ILE A 1 159 ? 10.101 -7.976 9.568 1.00 94.44 159 ILE A CA 1
ATOM 1105 C C . ILE A 1 159 ? 10.126 -8.505 8.125 1.00 94.44 159 ILE A C 1
ATOM 1107 O O . ILE A 1 159 ? 9.534 -7.898 7.240 1.00 94.44 159 ILE A O 1
ATOM 1111 N N . GLY A 1 160 ? 10.733 -9.673 7.885 1.00 96.06 160 GLY A N 1
ATOM 1112 C CA . GLY A 1 160 ? 10.721 -10.320 6.568 1.00 96.06 160 GLY A CA 1
ATOM 1113 C C . GLY A 1 160 ? 9.325 -10.772 6.122 1.00 96.06 160 GLY A C 1
ATOM 1114 O O . GLY A 1 160 ? 8.995 -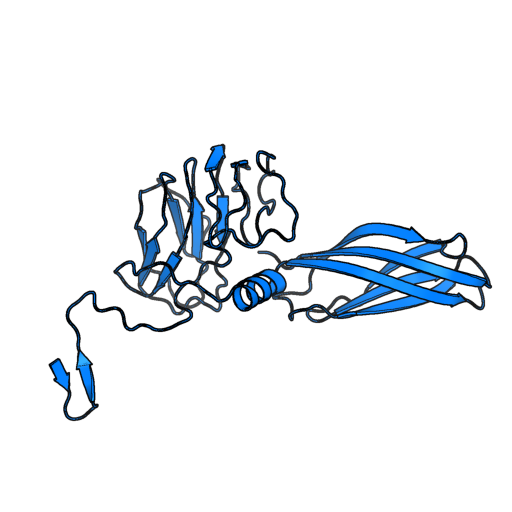10.649 4.946 1.00 96.06 160 GLY A O 1
ATOM 1115 N N . LEU A 1 161 ? 8.483 -11.233 7.056 1.00 96.25 161 LEU A N 1
ATOM 1116 C CA . LEU A 1 161 ? 7.090 -11.578 6.764 1.00 96.25 161 LEU A CA 1
ATOM 1117 C C . LEU A 1 161 ? 6.276 -10.317 6.458 1.00 96.25 161 LEU A C 1
ATOM 1119 O O . LEU A 1 161 ? 5.546 -10.289 5.474 1.00 96.25 161 LEU A O 1
ATOM 1123 N N . GLU A 1 162 ? 6.430 -9.264 7.262 1.00 96.81 162 GLU A N 1
ATOM 1124 C CA . GLU A 1 162 ? 5.735 -7.991 7.036 1.00 96.81 162 GLU A CA 1
ATOM 1125 C C . GLU A 1 162 ? 6.116 -7.368 5.683 1.00 96.81 162 GLU A C 1
ATOM 1127 O O . GLU A 1 162 ? 5.249 -6.924 4.930 1.00 96.81 162 GLU A O 1
ATOM 1132 N N . LEU A 1 163 ? 7.404 -7.416 5.327 1.00 97.12 163 LEU A N 1
ATOM 1133 C CA . LEU A 1 163 ? 7.890 -6.977 4.023 1.00 97.12 163 LEU A CA 1
ATOM 1134 C C . LEU A 1 163 ? 7.293 -7.810 2.882 1.00 97.12 163 LEU A C 1
ATOM 1136 O O . LEU A 1 163 ? 6.872 -7.235 1.884 1.00 97.12 163 LEU A O 1
ATOM 1140 N N . ALA A 1 164 ? 7.217 -9.136 3.015 1.00 97.69 164 ALA A N 1
ATOM 1141 C CA . ALA A 1 164 ? 6.612 -9.993 1.995 1.00 97.69 164 ALA A CA 1
ATOM 1142 C C . ALA A 1 164 ? 5.108 -9.701 1.808 1.00 97.69 164 ALA A C 1
A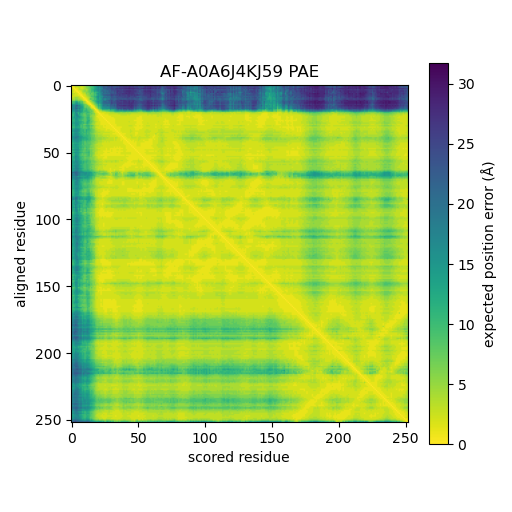TOM 1144 O O . ALA A 1 164 ? 4.621 -9.656 0.677 1.00 97.69 164 ALA A O 1
ATOM 1145 N N . LEU A 1 165 ? 4.381 -9.438 2.903 1.00 96.88 165 LEU A N 1
ATOM 1146 C CA . LEU A 1 165 ? 2.977 -9.014 2.858 1.00 96.88 165 LEU A CA 1
ATOM 1147 C C . LEU A 1 165 ? 2.816 -7.666 2.139 1.00 96.88 165 LEU A C 1
ATOM 1149 O O . LEU A 1 165 ? 1.936 -7.532 1.292 1.00 96.88 165 LEU A O 1
ATOM 1153 N N . CYS A 1 166 ? 3.694 -6.694 2.406 1.00 97.62 166 CYS A N 1
ATOM 1154 C CA . CYS A 1 166 ? 3.707 -5.414 1.690 1.00 97.62 166 CYS A CA 1
ATOM 1155 C C . CYS A 1 166 ? 4.054 -5.597 0.202 1.00 97.62 166 CYS A C 1
ATOM 1157 O O . CYS A 1 166 ? 3.364 -5.065 -0.670 1.00 97.62 166 CYS A O 1
ATOM 1159 N N . GLN A 1 167 ? 5.041 -6.446 -0.106 1.00 98.25 167 GLN A N 1
ATOM 1160 C CA . GLN A 1 167 ? 5.500 -6.735 -1.469 1.00 98.25 167 GLN A CA 1
ATOM 1161 C C . GLN A 1 167 ? 4.458 -7.421 -2.350 1.00 98.25 167 GLN A C 1
ATOM 1163 O O . GLN A 1 167 ? 4.519 -7.283 -3.573 1.00 98.25 167 GLN A O 1
ATOM 1168 N N . ARG A 1 168 ? 3.451 -8.078 -1.767 1.00 97.50 168 ARG A N 1
ATOM 1169 C CA . ARG A 1 168 ? 2.265 -8.560 -2.496 1.00 97.50 168 ARG A CA 1
ATOM 1170 C C . ARG A 1 168 ? 1.472 -7.420 -3.159 1.00 97.50 168 ARG A C 1
ATOM 1172 O O . ARG A 1 168 ? 0.792 -7.658 -4.157 1.00 97.50 168 ARG A O 1
ATOM 1179 N N . TYR A 1 169 ? 1.564 -6.195 -2.642 1.00 98.00 169 TYR A N 1
ATOM 1180 C CA . TYR A 1 169 ? 0.805 -5.029 -3.112 1.00 98.00 169 TYR A CA 1
ATOM 1181 C C . TYR A 1 169 ? 1.669 -3.969 -3.773 1.00 98.00 169 TYR A C 1
ATOM 1183 O O . TYR A 1 169 ? 1.236 -3.348 -4.740 1.00 98.00 169 TYR A O 1
ATOM 1191 N N . TYR A 1 170 ? 2.887 -3.770 -3.286 1.00 98.19 170 TYR A N 1
ATOM 1192 C CA . TYR A 1 170 ? 3.780 -2.778 -3.848 1.00 98.19 170 TYR A CA 1
ATOM 1193 C C . TYR A 1 170 ? 5.228 -3.223 -3.765 1.00 98.19 170 TYR A C 1
ATOM 1195 O O . TYR A 1 170 ? 5.696 -3.684 -2.732 1.00 98.19 170 TYR A O 1
ATOM 1203 N N . GLU A 1 171 ? 5.980 -3.065 -4.848 1.00 97.88 171 GLU A N 1
ATOM 1204 C CA . GLU A 1 171 ? 7.432 -3.113 -4.731 1.00 97.88 171 GLU A CA 1
ATOM 1205 C C . GLU A 1 171 ? 8.114 -2.185 -5.728 1.00 97.88 171 GLU A C 1
ATOM 1207 O O . GLU A 1 171 ? 7.534 -1.785 -6.736 1.00 97.88 171 GLU A O 1
ATOM 1212 N N . VAL A 1 172 ? 9.374 -1.887 -5.438 1.00 97.31 172 VAL 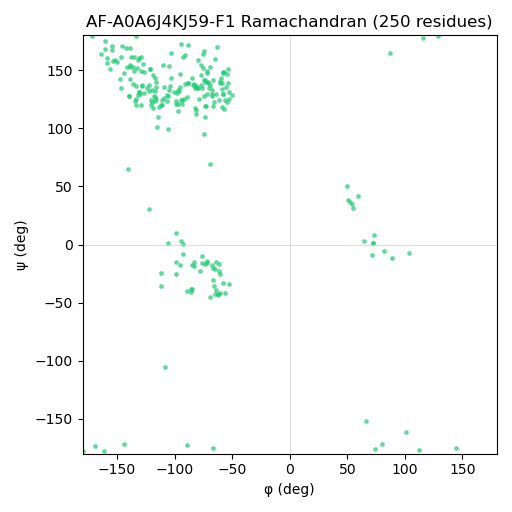A N 1
ATOM 1213 C CA . VAL A 1 172 ? 10.277 -1.164 -6.326 1.00 97.31 172 VAL A CA 1
ATOM 1214 C C . VAL A 1 172 ? 11.490 -2.025 -6.624 1.00 97.31 172 VAL A C 1
ATOM 1216 O O . VAL A 1 172 ? 11.930 -2.820 -5.782 1.00 97.31 172 VAL A O 1
ATOM 1219 N N . GLY A 1 173 ? 12.065 -1.825 -7.799 1.00 96.25 173 GLY A N 1
ATOM 1220 C CA . GLY A 1 173 ? 13.281 -2.506 -8.201 1.00 96.25 173 GLY A CA 1
ATOM 1221 C C . GLY A 1 173 ? 13.984 -1.806 -9.349 1.00 96.25 173 GLY A C 1
ATOM 1222 O O . GLY A 1 173 ? 13.577 -0.740 -9.809 1.00 96.25 173 GLY A O 1
ATOM 1223 N N . LYS A 1 174 ? 15.075 -2.425 -9.791 1.00 95.75 174 LYS A N 1
ATOM 1224 C CA . LYS A 1 174 ? 15.803 -2.028 -10.991 1.00 95.75 174 LYS A CA 1
ATOM 1225 C C . LYS A 1 174 ? 15.777 -3.176 -11.987 1.00 95.75 174 LYS A C 1
ATOM 1227 O O . LYS A 1 174 ? 15.779 -4.336 -11.579 1.00 95.75 174 LYS A O 1
ATOM 1232 N N . ALA A 1 175 ? 15.727 -2.858 -13.270 1.00 95.19 175 ALA A N 1
ATOM 1233 C CA . ALA A 1 175 ? 15.896 -3.825 -14.348 1.00 95.19 175 ALA A CA 1
ATOM 1234 C C . ALA A 1 175 ? 16.962 -3.296 -15.296 1.00 95.19 175 ALA A C 1
ATOM 1236 O O . ALA A 1 175 ? 16.985 -2.100 -15.576 1.00 95.19 175 ALA A O 1
ATOM 1237 N N . ALA A 1 176 ? 17.853 -4.171 -15.744 1.00 93.81 176 ALA A N 1
ATOM 1238 C CA . ALA A 1 176 ? 18.899 -3.815 -16.683 1.00 93.81 176 ALA A CA 1
ATOM 1239 C C . ALA A 1 176 ? 19.017 -4.876 -17.774 1.00 93.81 176 ALA A C 1
ATOM 1241 O O . ALA A 1 176 ? 18.769 -6.061 -17.529 1.00 93.81 176 ALA A O 1
ATOM 1242 N N . ALA A 1 177 ? 19.417 -4.445 -18.963 1.00 95.56 177 ALA A N 1
ATOM 1243 C CA . ALA A 1 177 ? 19.811 -5.322 -20.050 1.00 95.56 177 ALA A CA 1
ATOM 1244 C C . ALA A 1 177 ? 20.901 -4.653 -20.890 1.00 95.56 177 ALA A C 1
ATOM 1246 O O . ALA A 1 177 ? 20.870 -3.446 -21.133 1.00 95.56 177 ALA A O 1
ATOM 1247 N N . VAL A 1 178 ? 21.855 -5.463 -21.338 1.00 95.62 178 VAL A N 1
ATOM 1248 C CA . VAL A 1 178 ? 22.869 -5.087 -22.322 1.00 95.62 178 VAL A CA 1
ATOM 1249 C C . VAL A 1 178 ? 22.886 -6.178 -23.376 1.00 95.62 178 VAL A C 1
ATOM 1251 O O . VAL A 1 178 ? 22.942 -7.360 -23.044 1.00 95.62 178 VAL A O 1
ATOM 1254 N N . GLY A 1 179 ? 22.837 -5.787 -24.639 1.00 96.19 179 GLY A N 1
ATOM 1255 C CA . GLY A 1 179 ? 22.833 -6.719 -25.758 1.00 96.19 179 GLY A CA 1
ATOM 1256 C C . GLY A 1 179 ? 23.252 -6.040 -27.049 1.00 96.19 179 GLY A C 1
ATOM 1257 O O . GLY A 1 179 ? 23.473 -4.831 -27.083 1.00 96.19 179 GLY A O 1
ATOM 1258 N N . TYR A 1 180 ? 23.382 -6.829 -28.109 1.00 96.94 180 TYR A N 1
ATOM 1259 C CA . TYR A 1 180 ? 23.682 -6.337 -29.447 1.00 96.94 180 TYR A CA 1
ATOM 1260 C C . TYR A 1 180 ? 22.451 -6.525 -30.331 1.00 96.94 180 TYR A C 1
ATOM 1262 O O . TYR A 1 180 ? 21.940 -7.637 -30.447 1.00 96.94 180 TYR A O 1
ATOM 1270 N N . ALA A 1 181 ? 21.980 -5.438 -30.929 1.00 97.06 181 ALA A N 1
ATOM 1271 C CA . ALA A 1 181 ? 20.930 -5.432 -31.931 1.00 97.06 181 ALA A CA 1
ATOM 1272 C C . ALA A 1 181 ? 21.541 -5.551 -33.329 1.00 97.06 181 ALA A C 1
ATOM 1274 O O . ALA A 1 181 ? 22.552 -4.917 -33.634 1.00 97.06 181 ALA A O 1
ATOM 1275 N N . SER A 1 182 ? 20.922 -6.355 -34.185 1.00 97.06 182 SER A N 1
ATOM 1276 C CA . SER A 1 182 ? 21.309 -6.535 -35.586 1.00 97.06 182 SER A CA 1
ATOM 1277 C C . SER A 1 182 ? 20.738 -5.450 -36.505 1.00 97.06 182 SER A C 1
ATOM 1279 O O . SER A 1 182 ? 21.274 -5.220 -37.588 1.00 97.06 182 SER A O 1
ATOM 1281 N N . GLY A 1 183 ? 19.700 -4.738 -36.062 1.00 95.38 183 GLY A N 1
ATOM 1282 C CA . GLY A 1 183 ? 19.104 -3.627 -36.793 1.00 95.38 183 GLY A CA 1
ATOM 1283 C C . GLY A 1 183 ? 18.054 -2.857 -35.984 1.00 95.38 183 GLY A C 1
ATOM 1284 O O . GLY A 1 183 ? 17.788 -3.193 -34.828 1.00 95.38 183 GLY A O 1
ATOM 1285 N N . PRO A 1 184 ? 17.460 -1.803 -36.573 1.00 95.75 184 PRO A N 1
ATOM 1286 C CA . PRO A 1 184 ? 16.383 -1.049 -35.938 1.00 95.75 184 PRO A CA 1
ATOM 1287 C C . PRO A 1 184 ? 15.179 -1.942 -35.607 1.00 95.75 184 PRO A C 1
ATOM 1289 O O . PRO A 1 184 ? 14.768 -2.759 -36.426 1.00 95.75 184 PRO A O 1
ATOM 1292 N N . GLY A 1 185 ? 14.582 -1.746 -34.431 1.00 92.56 185 GLY A N 1
ATOM 1293 C CA . GLY A 1 185 ? 13.404 -2.494 -33.975 1.00 92.56 185 GLY A CA 1
ATOM 1294 C C . GLY A 1 185 ? 13.705 -3.788 -33.211 1.00 92.56 185 GLY A C 1
ATOM 1295 O O . GLY A 1 185 ? 12.799 -4.308 -32.561 1.00 92.56 185 GLY A O 1
ATOM 1296 N N . ASP A 1 186 ? 14.952 -4.270 -33.209 1.00 96.56 186 ASP A N 1
ATOM 1297 C CA . ASP A 1 186 ? 15.352 -5.395 -32.356 1.00 96.56 186 ASP A CA 1
ATOM 1298 C C . ASP A 1 186 ? 15.161 -5.049 -30.873 1.00 96.56 186 ASP A C 1
ATOM 1300 O O . ASP A 1 186 ? 15.479 -3.945 -30.427 1.00 96.56 186 ASP A O 1
ATOM 1304 N N . ALA A 1 187 ? 14.661 -6.005 -30.092 1.00 95.44 187 ALA A N 1
ATOM 1305 C CA . ALA A 1 187 ? 14.385 -5.818 -28.673 1.00 95.44 187 ALA A CA 1
ATOM 1306 C C . ALA A 1 187 ? 15.514 -6.388 -27.803 1.00 95.44 187 ALA A C 1
ATOM 1308 O O . ALA A 1 187 ? 15.776 -7.591 -27.819 1.00 95.44 187 ALA A O 1
ATOM 1309 N N . VAL A 1 188 ? 16.128 -5.540 -26.978 1.00 96.69 188 VAL A N 1
ATOM 1310 C CA . VAL A 1 188 ? 17.119 -5.943 -25.969 1.00 96.69 188 VAL A CA 1
ATOM 1311 C C . VAL A 1 188 ? 16.543 -5.689 -24.584 1.00 96.69 188 VAL A C 1
ATOM 1313 O O . VAL A 1 188 ? 16.228 -4.554 -24.232 1.00 96.69 188 VAL A O 1
ATOM 1316 N N . GLY A 1 189 ? 16.381 -6.741 -23.785 1.00 94.50 189 GLY A N 1
ATOM 1317 C CA . GLY A 1 189 ? 15.679 -6.642 -22.509 1.00 94.50 189 GLY A CA 1
ATOM 1318 C C . GLY A 1 189 ? 15.806 -7.867 -21.620 1.00 94.50 189 GLY A C 1
ATOM 1319 O O . GLY A 1 189 ? 16.541 -8.805 -21.922 1.00 94.50 189 GLY A O 1
ATOM 1320 N N . SER A 1 190 ? 15.064 -7.851 -20.517 1.00 93.25 190 SER A N 1
ATOM 1321 C CA . SER A 1 190 ? 15.007 -8.932 -19.538 1.00 93.25 190 SER A CA 1
ATOM 1322 C C . SER A 1 190 ? 13.588 -9.142 -19.002 1.00 93.25 190 SER A C 1
ATOM 1324 O O . SER A 1 190 ? 12.747 -8.238 -18.984 1.00 93.25 190 SER A O 1
ATOM 1326 N N . ALA A 1 191 ? 13.310 -10.374 -18.574 1.00 94.94 191 ALA A N 1
ATOM 1327 C CA . ALA A 1 191 ? 12.149 -10.668 -17.746 1.00 94.94 191 ALA A CA 1
ATOM 1328 C C . ALA A 1 191 ? 12.465 -10.291 -16.294 1.00 94.94 191 ALA A C 1
ATOM 1330 O O . ALA A 1 191 ? 13.530 -10.625 -15.772 1.00 94.94 191 ALA A O 1
ATOM 1331 N N . VAL A 1 192 ? 11.532 -9.608 -15.641 1.00 97.12 192 VAL A N 1
ATOM 1332 C CA . VAL A 1 192 ? 11.663 -9.131 -14.268 1.00 97.12 192 VAL A CA 1
ATOM 1333 C C . VAL A 1 192 ? 10.645 -9.866 -13.408 1.00 97.12 192 VAL A C 1
ATOM 1335 O O . VAL A 1 192 ? 9.442 -9.631 -13.518 1.00 97.12 192 VAL A O 1
ATOM 1338 N N . ASN A 1 193 ? 11.134 -10.757 -12.547 1.00 97.75 193 ASN A N 1
ATOM 1339 C CA . ASN A 1 193 ? 10.305 -11.468 -11.579 1.00 97.75 193 ASN A CA 1
ATOM 1340 C C . ASN A 1 193 ? 10.077 -10.606 -10.334 1.00 97.75 193 ASN A C 1
ATOM 1342 O O . ASN A 1 193 ? 11.005 -9.978 -9.818 1.00 97.75 193 ASN A O 1
ATOM 1346 N N . PHE A 1 194 ? 8.849 -10.616 -9.828 1.00 98.06 194 PHE A N 1
ATOM 1347 C CA . PHE A 1 194 ? 8.504 -9.981 -8.560 1.00 98.06 194 PHE A CA 1
ATOM 1348 C C . PHE A 1 194 ? 8.996 -10.807 -7.372 1.00 98.06 194 PHE A C 1
ATOM 1350 O O . PHE A 1 194 ? 9.081 -12.034 -7.451 1.00 98.06 194 PHE A O 1
ATOM 1357 N N . ARG A 1 195 ? 9.285 -10.151 -6.239 1.00 97.25 195 ARG A N 1
ATOM 1358 C CA . ARG A 1 195 ? 9.737 -10.850 -5.017 1.00 97.25 195 ARG A CA 1
ATOM 1359 C C . ARG A 1 195 ? 8.647 -11.735 -4.417 1.00 97.25 195 ARG A C 1
ATOM 1361 O O . ARG A 1 195 ? 8.941 -12.752 -3.799 1.00 97.25 195 ARG A O 1
ATOM 1368 N N . VAL A 1 196 ? 7.394 -11.327 -4.600 1.00 97.44 196 VAL A N 1
ATOM 1369 C CA . VAL A 1 196 ? 6.189 -12.034 -4.167 1.00 97.44 196 VAL A CA 1
ATOM 1370 C C . VAL A 1 196 ? 5.156 -11.924 -5.283 1.00 97.44 196 VAL A C 1
ATOM 1372 O O . VAL A 1 196 ? 5.031 -10.870 -5.910 1.00 97.44 196 VAL A O 1
ATOM 1375 N N . THR A 1 197 ? 4.390 -12.993 -5.518 1.00 97.75 197 THR A N 1
ATOM 1376 C CA . THR A 1 197 ? 3.237 -12.939 -6.426 1.00 97.75 197 THR A CA 1
ATOM 1377 C C . THR A 1 197 ? 2.273 -11.845 -5.977 1.00 97.75 197 THR A C 1
ATOM 1379 O O . THR A 1 197 ? 1.823 -11.822 -4.829 1.00 97.75 197 THR A O 1
ATOM 1382 N N . LYS A 1 198 ? 1.966 -10.926 -6.889 1.00 98.06 198 LYS A N 1
ATOM 1383 C CA . LYS A 1 198 ? 1.094 -9.786 -6.632 1.00 98.06 198 LYS A CA 1
ATOM 1384 C C . LYS A 1 198 ? -0.345 -10.227 -6.434 1.00 98.06 198 LYS A C 1
ATOM 1386 O O . LYS A 1 198 ? -0.788 -11.218 -7.011 1.00 98.06 198 LYS A O 1
ATOM 1391 N N . ARG A 1 199 ? -1.097 -9.437 -5.666 1.00 95.44 199 ARG A N 1
ATOM 1392 C CA . ARG A 1 199 ? -2.542 -9.640 -5.480 1.00 95.44 199 ARG A CA 1
ATOM 1393 C C . ARG A 1 199 ? -3.305 -9.650 -6.813 1.00 95.44 199 ARG A C 1
ATOM 1395 O O . ARG A 1 199 ? -4.228 -10.435 -6.989 1.00 95.44 199 ARG A O 1
ATOM 1402 N N . ALA A 1 200 ? -2.944 -8.744 -7.714 1.00 96.06 200 ALA A N 1
ATOM 1403 C CA . ALA A 1 200 ? -3.517 -8.580 -9.045 1.00 96.06 200 ALA A CA 1
ATOM 1404 C C . ALA A 1 200 ? -2.397 -8.205 -10.023 1.00 96.06 200 ALA A C 1
ATOM 1406 O O . ALA A 1 200 ? -1.284 -7.904 -9.585 1.00 96.06 200 ALA A O 1
ATOM 1407 N N . VAL A 1 201 ? -2.671 -8.232 -11.331 1.00 97.38 201 VAL A N 1
ATOM 1408 C CA . VAL A 1 201 ? -1.704 -7.749 -12.329 1.00 97.38 201 VAL A CA 1
ATOM 1409 C C . VAL A 1 201 ? -1.372 -6.287 -11.995 1.00 97.38 201 VAL A C 1
ATOM 1411 O O . VAL A 1 201 ? -2.287 -5.461 -11.970 1.00 97.38 201 VAL A O 1
ATOM 1414 N N . PRO A 1 202 ? -0.112 -5.963 -11.659 1.00 97.69 202 PRO A N 1
ATOM 1415 C CA . PRO A 1 202 ? 0.237 -4.639 -11.175 1.00 97.69 202 PRO A CA 1
ATOM 1416 C C . PRO A 1 202 ? 0.307 -3.627 -12.319 1.00 97.69 202 PRO A C 1
ATOM 1418 O O . PRO A 1 202 ? 0.653 -3.960 -13.453 1.00 97.69 202 PRO A O 1
ATOM 1421 N N . VAL A 1 203 ? 0.091 -2.358 -11.985 1.00 96.88 203 VAL A N 1
ATOM 1422 C CA . VAL A 1 203 ? 0.503 -1.238 -12.831 1.00 96.88 203 VAL A CA 1
ATOM 1423 C C . VAL A 1 203 ? 1.999 -1.021 -12.636 1.00 96.88 203 VAL A C 1
ATOM 1425 O O . VAL A 1 203 ? 2.460 -0.845 -11.504 1.00 96.88 203 VAL A O 1
ATOM 1428 N N . ILE A 1 204 ? 2.749 -1.032 -13.738 1.00 97.19 204 ILE A N 1
ATOM 1429 C CA . ILE A 1 204 ? 4.188 -0.766 -13.745 1.00 97.19 204 ILE A CA 1
ATOM 1430 C C . ILE A 1 204 ? 4.429 0.691 -14.117 1.00 97.19 204 ILE A C 1
ATOM 1432 O O . ILE A 1 204 ? 4.064 1.128 -15.206 1.00 97.19 204 ILE A O 1
ATOM 1436 N N . ALA A 1 205 ? 5.079 1.426 -13.222 1.00 95.56 205 ALA A N 1
ATOM 1437 C CA . ALA A 1 205 ? 5.568 2.770 -13.476 1.00 95.56 205 ALA A CA 1
ATOM 1438 C C . ALA A 1 205 ? 7.091 2.745 -13.631 1.00 95.56 205 ALA A C 1
ATOM 1440 O O . ALA A 1 205 ? 7.805 2.234 -12.765 1.00 95.56 205 ALA A O 1
ATOM 1441 N N . THR A 1 206 ? 7.591 3.330 -14.716 1.00 95.44 206 THR A N 1
ATOM 1442 C CA . THR A 1 206 ? 9.018 3.620 -14.873 1.00 95.44 206 THR A CA 1
ATOM 1443 C C . THR A 1 206 ? 9.329 4.916 -14.129 1.00 95.44 206 THR A C 1
ATOM 1445 O O . THR A 1 206 ? 8.809 5.970 -14.478 1.00 95.44 206 THR A O 1
ATOM 1448 N N . VAL A 1 207 ? 10.154 4.830 -13.088 1.00 94.31 207 VAL A N 1
ATOM 1449 C CA . VAL A 1 207 ? 10.534 5.959 -12.224 1.00 94.31 207 VAL A CA 1
ATOM 1450 C C . VAL A 1 207 ? 11.718 6.719 -12.813 1.00 94.31 207 VAL A C 1
ATOM 1452 O O . VAL A 1 207 ? 11.748 7.945 -12.791 1.00 94.31 207 VAL A O 1
ATOM 1455 N N . SER A 1 208 ? 12.696 5.992 -13.349 1.00 94.50 208 SER A N 1
ATOM 1456 C CA . SER A 1 208 ? 13.836 6.570 -14.057 1.00 94.50 208 SER A CA 1
ATOM 1457 C C . SER A 1 208 ? 14.349 5.614 -15.126 1.00 94.50 208 SER A C 1
ATOM 1459 O O . SER A 1 208 ? 14.132 4.402 -15.045 1.00 94.50 208 SER A O 1
ATOM 1461 N N . THR A 1 209 ? 15.038 6.171 -16.119 1.00 94.12 209 THR A N 1
ATOM 1462 C CA . THR A 1 209 ? 15.646 5.434 -17.230 1.00 94.12 209 THR A CA 1
ATOM 1463 C C . THR A 1 209 ? 17.053 5.944 -17.496 1.00 94.12 209 THR A C 1
ATOM 1465 O O . THR A 1 209 ? 17.267 7.153 -17.561 1.00 94.12 209 THR A O 1
ATOM 1468 N N . GLU A 1 210 ? 17.974 5.029 -17.751 1.00 93.56 210 GLU A N 1
ATOM 1469 C CA . GLU A 1 210 ? 19.313 5.286 -18.267 1.00 93.56 210 GLU A CA 1
ATOM 1470 C C . GLU A 1 210 ? 19.524 4.373 -19.478 1.00 93.56 210 GLU A C 1
ATOM 1472 O O . GLU A 1 210 ? 19.402 3.150 -19.381 1.00 93.56 210 GLU A O 1
ATOM 1477 N N . VAL A 1 211 ? 19.778 4.965 -20.644 1.00 92.69 211 VAL A N 1
ATOM 1478 C CA . VAL A 1 211 ? 19.927 4.235 -21.908 1.00 92.69 211 VAL A CA 1
ATOM 1479 C C . VAL A 1 211 ? 21.077 4.803 -22.729 1.00 92.69 211 VAL A C 1
ATOM 1481 O O . VAL A 1 211 ? 21.424 5.975 -22.582 1.00 92.69 211 VAL A O 1
ATOM 1484 N N . ASN A 1 212 ? 21.671 3.990 -23.602 1.00 92.50 212 ASN A N 1
ATOM 1485 C CA . ASN A 1 212 ? 22.633 4.486 -24.588 1.00 92.50 212 ASN A CA 1
ATOM 1486 C C . ASN A 1 212 ? 21.929 4.930 -25.887 1.00 92.50 212 ASN A C 1
ATOM 1488 O O . ASN A 1 212 ? 20.746 4.668 -26.089 1.00 92.50 212 ASN A O 1
ATOM 1492 N N . ALA A 1 213 ? 22.675 5.560 -26.802 1.00 89.19 213 ALA A N 1
ATOM 1493 C CA . ALA A 1 213 ? 22.147 6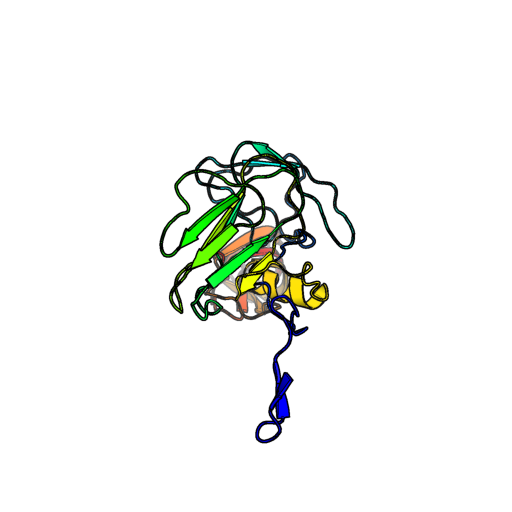.026 -28.093 1.00 89.19 213 ALA A CA 1
ATOM 1494 C C . ALA A 1 213 ? 21.596 4.898 -28.996 1.00 89.19 213 ALA A C 1
ATOM 1496 O O . ALA A 1 213 ? 20.857 5.164 -29.944 1.00 89.19 213 ALA A O 1
ATOM 1497 N N . GLY A 1 214 ? 21.945 3.642 -28.697 1.00 88.44 214 GLY A N 1
ATOM 1498 C CA . GLY A 1 214 ? 21.402 2.464 -29.370 1.00 88.44 214 GLY A CA 1
ATOM 1499 C C . GLY A 1 214 ? 19.945 2.158 -29.006 1.00 88.44 214 GLY A C 1
ATOM 1500 O O . GLY A 1 214 ? 19.297 1.413 -29.732 1.00 88.44 214 GLY A O 1
ATOM 1501 N N . ALA A 1 215 ? 19.403 2.724 -27.922 1.00 89.56 215 ALA A N 1
ATOM 1502 C CA . ALA A 1 215 ? 18.013 2.533 -27.511 1.00 89.56 215 ALA A CA 1
ATOM 1503 C C . ALA A 1 215 ? 17.098 3.641 -28.064 1.00 89.56 215 ALA A C 1
ATOM 1505 O O . ALA A 1 215 ? 17.262 4.815 -27.743 1.00 89.56 215 ALA A O 1
ATOM 1506 N N . ALA A 1 216 ? 16.088 3.263 -28.848 1.00 89.94 216 ALA A N 1
ATOM 1507 C CA . ALA A 1 216 ? 15.079 4.170 -29.395 1.00 89.94 216 ALA A CA 1
ATOM 1508 C C . ALA A 1 216 ? 13.907 4.422 -28.431 1.00 89.94 216 ALA A C 1
ATOM 1510 O O . ALA A 1 216 ? 13.378 5.528 -28.358 1.00 89.94 216 ALA A O 1
ATOM 1511 N N . SER A 1 217 ? 13.471 3.393 -27.700 1.00 91.56 217 SER A N 1
ATOM 1512 C CA . SER A 1 217 ? 12.329 3.476 -26.780 1.00 91.56 217 SER A CA 1
ATOM 1513 C C . SER A 1 217 ? 12.414 2.405 -25.704 1.00 91.56 217 SER A C 1
ATOM 1515 O O . SER A 1 217 ? 12.889 1.310 -25.999 1.00 91.56 217 SER A O 1
ATOM 1517 N N . ILE A 1 218 ? 11.857 2.669 -24.522 1.00 93.56 218 ILE A N 1
ATOM 1518 C CA . ILE A 1 218 ? 11.712 1.688 -23.440 1.00 93.56 218 ILE A CA 1
ATOM 1519 C C . ILE A 1 218 ? 10.266 1.219 -23.338 1.00 93.56 218 ILE A C 1
ATOM 1521 O O . ILE A 1 218 ? 9.346 2.036 -23.316 1.00 93.56 218 ILE A O 1
ATOM 1525 N N . VAL A 1 219 ? 10.078 -0.095 -23.235 1.00 94.75 219 VAL A N 1
ATOM 1526 C CA . VAL A 1 219 ? 8.768 -0.736 -23.156 1.00 94.75 219 VAL A CA 1
ATOM 1527 C C . VAL A 1 219 ? 8.717 -1.672 -21.953 1.00 94.75 219 VAL A C 1
ATOM 1529 O O . VAL A 1 219 ? 9.646 -2.440 -21.700 1.00 94.75 219 VAL A O 1
ATOM 1532 N N . ASN A 1 220 ? 7.605 -1.608 -21.222 1.00 95.56 220 ASN A N 1
ATOM 1533 C CA . ASN A 1 220 ? 7.203 -2.632 -20.266 1.00 95.56 220 ASN A CA 1
ATOM 1534 C C . ASN A 1 220 ? 5.989 -3.357 -20.845 1.00 95.56 220 ASN A C 1
ATOM 1536 O O . ASN A 1 220 ? 5.008 -2.700 -21.191 1.00 95.56 220 ASN A O 1
ATOM 1540 N N . ASP A 1 221 ? 6.039 -4.680 -20.940 1.00 95.38 221 ASP A N 1
ATOM 1541 C CA . ASP A 1 221 ? 4.911 -5.482 -21.411 1.00 95.38 221 ASP A CA 1
ATOM 1542 C C . ASP A 1 221 ? 4.804 -6.820 -20.672 1.00 95.38 221 ASP A C 1
ATOM 1544 O O . ASP A 1 221 ? 5.491 -7.058 -19.672 1.00 95.38 221 ASP A O 1
ATOM 1548 N N . SER A 1 222 ? 3.913 -7.690 -21.158 1.00 95.56 222 SER A N 1
ATOM 1549 C CA . SER A 1 222 ? 3.746 -9.052 -20.640 1.00 95.56 222 SER A CA 1
ATOM 1550 C C . SER A 1 222 ? 3.500 -9.075 -19.124 1.00 95.56 222 SER A C 1
ATOM 1552 O O . SER A 1 222 ? 3.987 -9.958 -18.417 1.00 95.56 222 SER A O 1
ATOM 1554 N N . MET A 1 223 ? 2.782 -8.068 -18.607 1.00 96.31 223 MET A N 1
ATOM 1555 C CA . MET A 1 223 ? 2.501 -7.953 -17.181 1.00 96.31 223 MET A CA 1
ATOM 1556 C C . MET A 1 223 ? 1.638 -9.125 -16.722 1.00 96.31 223 MET A C 1
ATOM 1558 O O . MET A 1 223 ? 0.579 -9.415 -17.276 1.00 96.31 223 MET A O 1
ATOM 1562 N N . SER A 1 224 ? 2.082 -9.766 -15.654 1.00 97.75 224 SER A N 1
ATOM 1563 C CA . SER A 1 224 ? 1.373 -10.829 -14.954 1.00 97.75 224 SER A CA 1
ATOM 1564 C C . SER A 1 224 ? 1.431 -10.564 -13.453 1.00 97.75 224 SER A C 1
ATOM 1566 O O . SER A 1 224 ? 2.031 -9.593 -13.001 1.00 97.75 224 SER A O 1
ATOM 1568 N N . THR A 1 225 ? 0.826 -11.426 -12.644 1.00 97.81 225 THR A N 1
ATOM 1569 C CA . THR A 1 225 ? 0.957 -11.342 -11.182 1.00 97.81 225 THR A CA 1
ATOM 1570 C C . THR A 1 225 ? 2.344 -11.750 -10.679 1.00 97.81 225 THR A C 1
ATOM 1572 O O . THR A 1 225 ? 2.666 -11.471 -9.528 1.00 97.81 225 THR A O 1
ATOM 1575 N N . SER A 1 226 ? 3.177 -12.397 -11.496 1.00 98.00 226 SER A N 1
ATOM 1576 C CA . SER A 1 226 ? 4.491 -12.915 -11.085 1.00 98.00 226 SER A CA 1
ATOM 1577 C C . SER A 1 226 ? 5.675 -12.187 -11.715 1.00 98.00 226 SER A C 1
ATOM 1579 O O . SER A 1 226 ? 6.767 -12.214 -11.152 1.00 98.00 226 SER A O 1
ATOM 1581 N N . ALA A 1 227 ? 5.477 -11.553 -12.869 1.00 97.94 227 ALA A N 1
ATOM 1582 C CA . ALA A 1 227 ? 6.546 -10.915 -13.624 1.00 97.94 227 ALA A CA 1
ATOM 1583 C C . ALA A 1 227 ? 6.018 -9.885 -14.629 1.00 97.94 227 ALA A C 1
ATOM 1585 O O . ALA A 1 227 ? 4.828 -9.852 -14.952 1.00 97.94 227 ALA A O 1
ATOM 1586 N N . PHE A 1 228 ? 6.936 -9.102 -15.180 1.00 97.88 228 PHE A N 1
ATOM 1587 C CA . PHE A 1 228 ? 6.753 -8.346 -16.416 1.00 97.88 228 PHE A CA 1
ATOM 1588 C C . PHE A 1 228 ? 8.031 -8.441 -17.253 1.00 97.88 228 PHE A C 1
ATOM 1590 O O . PHE A 1 228 ? 9.067 -8.903 -16.770 1.00 97.88 228 PHE A O 1
ATOM 1597 N N . ARG A 1 229 ? 7.984 -7.998 -18.504 1.00 96.62 229 ARG A N 1
ATOM 1598 C CA . ARG A 1 229 ? 9.173 -7.869 -19.346 1.00 96.62 229 ARG A CA 1
ATOM 1599 C C . ARG A 1 229 ? 9.498 -6.396 -19.543 1.00 96.62 229 ARG A C 1
ATOM 1601 O O . ARG A 1 229 ? 8.605 -5.598 -19.814 1.00 96.62 229 ARG A O 1
ATOM 1608 N N . ASN A 1 230 ? 10.776 -6.052 -19.422 1.00 96.25 230 ASN A N 1
ATOM 1609 C CA . ASN A 1 230 ? 11.302 -4.735 -19.761 1.00 96.25 230 ASN A CA 1
ATOM 1610 C C . ASN A 1 230 ? 12.308 -4.868 -20.901 1.00 96.25 230 ASN A C 1
ATOM 1612 O O . ASN A 1 230 ? 13.192 -5.723 -20.846 1.00 96.25 230 ASN A O 1
ATOM 1616 N N . TYR A 1 231 ? 12.185 -4.034 -21.928 1.00 95.31 231 TYR A N 1
ATOM 1617 C CA . TYR A 1 231 ? 13.128 -4.024 -23.038 1.00 95.31 231 TYR A CA 1
ATOM 1618 C C . TYR A 1 231 ? 13.238 -2.648 -23.689 1.00 95.31 231 TYR A C 1
ATOM 1620 O O . TYR A 1 231 ? 12.342 -1.809 -23.589 1.00 95.31 231 TYR A O 1
ATOM 1628 N N . ALA A 1 232 ? 14.355 -2.441 -24.377 1.00 96.25 232 ALA A N 1
ATOM 1629 C CA . ALA A 1 232 ? 14.581 -1.330 -25.278 1.00 96.25 232 ALA A CA 1
ATOM 1630 C C . ALA A 1 232 ? 14.460 -1.802 -26.731 1.00 96.25 232 ALA A C 1
ATOM 1632 O O . ALA A 1 232 ? 15.013 -2.845 -27.079 1.00 96.25 232 ALA A O 1
ATOM 1633 N N . ASN A 1 233 ? 13.784 -1.026 -27.578 1.00 96.06 233 ASN A N 1
ATOM 1634 C CA . ASN A 1 233 ? 13.867 -1.211 -29.029 1.00 96.06 233 ASN A CA 1
ATOM 1635 C C . ASN A 1 233 ? 15.130 -0.527 -29.549 1.00 96.06 233 ASN A C 1
ATOM 1637 O O . ASN A 1 233 ? 15.415 0.606 -29.157 1.00 96.06 233 ASN A O 1
ATOM 1641 N N . ALA A 1 234 ? 15.863 -1.185 -30.436 1.00 96.44 234 ALA A N 1
ATOM 1642 C CA . ALA A 1 234 ? 17.074 -0.648 -31.028 1.00 96.44 234 ALA A CA 1
ATOM 1643 C C . ALA A 1 234 ? 16.774 0.454 -32.056 1.00 96.44 234 ALA A C 1
ATOM 1645 O O . ALA A 1 234 ? 15.828 0.345 -32.840 1.00 96.44 234 ALA A O 1
ATOM 1646 N N . SER A 1 235 ? 17.603 1.498 -32.090 1.00 95.50 235 SER A N 1
ATOM 1647 C CA . SER A 1 235 ? 17.582 2.543 -33.129 1.00 95.50 235 SER A CA 1
ATOM 1648 C C . SER A 1 235 ? 18.355 2.145 -34.397 1.00 95.50 235 SER A C 1
ATOM 1650 O O . SER A 1 235 ? 18.179 2.757 -35.448 1.00 95.50 235 SER A O 1
ATOM 1652 N N . GLY A 1 236 ? 19.186 1.103 -34.315 1.00 96.00 236 GLY A N 1
ATOM 1653 C CA . GLY A 1 236 ? 20.048 0.604 -35.383 1.00 96.00 236 GLY A CA 1
ATOM 1654 C C . GLY A 1 236 ? 20.863 -0.607 -34.934 1.00 96.00 236 GLY A C 1
ATOM 1655 O O . GLY A 1 236 ? 20.720 -1.072 -33.804 1.00 96.00 236 GLY A O 1
ATOM 1656 N N . ALA A 1 237 ? 21.726 -1.111 -35.818 1.00 96.31 237 ALA A N 1
ATOM 1657 C CA . ALA A 1 237 ? 22.667 -2.167 -35.461 1.00 96.31 237 ALA A CA 1
ATOM 1658 C C . ALA A 1 237 ? 23.704 -1.642 -34.457 1.00 96.31 237 ALA A C 1
ATOM 1660 O O . ALA A 1 237 ? 24.282 -0.571 -34.660 1.00 96.31 237 ALA A O 1
ATOM 1661 N N . GLY A 1 238 ? 23.960 -2.392 -33.388 1.00 96.00 238 GLY A N 1
ATOM 1662 C CA . GLY A 1 238 ? 24.914 -1.993 -32.360 1.00 96.00 238 GLY A CA 1
ATOM 1663 C C . GLY A 1 238 ? 24.513 -2.406 -30.952 1.00 96.00 238 GLY A C 1
ATOM 1664 O O . GLY A 1 238 ? 23.529 -3.106 -30.725 1.00 96.00 238 GLY A O 1
ATOM 1665 N N . GLN A 1 239 ? 25.304 -1.965 -29.977 1.00 97.19 239 GLN A N 1
ATOM 1666 C CA . GLN A 1 239 ? 25.013 -2.226 -28.573 1.00 97.19 239 GLN A CA 1
ATOM 1667 C C . GLN A 1 239 ? 23.792 -1.425 -28.112 1.00 97.19 239 GLN A C 1
ATOM 1669 O O . GLN A 1 239 ? 23.724 -0.212 -28.310 1.00 97.19 239 GLN A O 1
ATOM 1674 N N . VAL A 1 240 ? 22.891 -2.087 -27.396 1.00 96.88 240 VAL A N 1
ATOM 1675 C CA . VAL A 1 240 ? 21.771 -1.476 -26.683 1.00 96.88 240 VAL A CA 1
ATOM 1676 C C . VAL A 1 240 ? 21.958 -1.735 -25.195 1.00 96.88 240 VAL A C 1
ATOM 1678 O O . VAL A 1 240 ? 22.132 -2.881 -24.776 1.00 96.88 240 VAL A O 1
ATOM 1681 N N . THR A 1 241 ? 21.909 -0.667 -24.404 1.00 93.88 241 THR A N 1
ATOM 1682 C CA . THR A 1 241 ? 21.941 -0.724 -22.941 1.00 93.88 241 THR A CA 1
ATOM 1683 C C . THR A 1 241 ? 20.700 -0.043 -22.396 1.00 93.88 241 THR A C 1
ATOM 1685 O O . THR A 1 241 ? 20.387 1.081 -22.787 1.00 93.88 241 THR A O 1
ATOM 1688 N N . THR A 1 242 ? 20.024 -0.704 -21.463 1.00 93.19 242 THR A N 1
ATOM 1689 C CA . THR A 1 242 ? 18.931 -0.125 -20.687 1.00 93.19 242 THR A CA 1
ATOM 1690 C C . THR A 1 242 ? 19.102 -0.443 -19.211 1.00 93.19 242 THR A C 1
ATOM 1692 O O . THR A 1 242 ? 19.437 -1.567 -18.840 1.00 93.19 242 THR A O 1
ATOM 1695 N N . LEU A 1 243 ? 18.874 0.561 -18.376 1.00 93.81 243 LEU A N 1
ATOM 1696 C CA . LEU A 1 243 ? 18.681 0.451 -16.943 1.00 93.81 243 LEU A CA 1
ATOM 1697 C C . LEU A 1 243 ? 17.444 1.272 -16.592 1.00 93.81 243 LEU A C 1
ATOM 1699 O O . LEU A 1 243 ? 17.343 2.445 -16.944 1.00 93.81 243 LEU A O 1
ATOM 1703 N N . ILE A 1 244 ? 16.508 0.670 -15.874 1.00 95.12 244 ILE A N 1
ATOM 1704 C CA . ILE A 1 244 ? 15.344 1.375 -15.355 1.00 95.12 244 ILE A CA 1
ATOM 1705 C C . ILE A 1 244 ? 15.212 1.171 -13.855 1.00 95.12 244 ILE A C 1
ATOM 1707 O O . ILE A 1 244 ? 15.529 0.102 -13.331 1.00 95.12 244 ILE A O 1
ATOM 1711 N N . THR A 1 245 ? 14.682 2.183 -13.176 1.00 96.31 245 THR A N 1
ATOM 1712 C CA . THR A 1 245 ? 14.057 2.011 -11.863 1.00 96.31 245 THR A CA 1
ATOM 1713 C C . THR A 1 245 ? 12.557 1.917 -12.079 1.00 96.31 245 THR A C 1
ATOM 1715 O O . THR A 1 245 ? 11.978 2.753 -12.771 1.00 96.31 245 THR A O 1
ATOM 1718 N N . TRP A 1 246 ? 11.921 0.908 -11.499 1.00 96.81 246 TRP A N 1
ATOM 1719 C CA . TRP A 1 246 ? 10.499 0.641 -11.674 1.00 96.81 246 TRP A CA 1
ATOM 1720 C C . TRP A 1 246 ? 9.780 0.516 -10.335 1.00 96.81 246 TRP A C 1
ATOM 1722 O O . TRP A 1 246 ? 10.374 0.164 -9.313 1.00 96.81 246 TRP A O 1
ATOM 1732 N N . ALA A 1 247 ? 8.478 0.782 -10.370 1.00 97.50 247 ALA A N 1
ATOM 1733 C CA . ALA A 1 247 ? 7.543 0.553 -9.282 1.00 97.50 247 ALA A CA 1
ATOM 1734 C C . ALA A 1 247 ? 6.361 -0.280 -9.793 1.00 97.50 247 ALA A C 1
ATOM 1736 O O . ALA A 1 247 ? 5.771 0.046 -10.821 1.00 97.50 247 ALA A O 1
ATOM 1737 N N . ALA A 1 248 ? 6.014 -1.345 -9.075 1.00 98.00 248 ALA A N 1
ATOM 1738 C CA . ALA A 1 248 ? 4.881 -2.212 -9.374 1.00 98.00 248 ALA A CA 1
ATOM 1739 C C . ALA A 1 248 ? 3.808 -2.038 -8.298 1.00 98.00 248 ALA A C 1
ATOM 1741 O O . ALA A 1 248 ? 4.074 -2.300 -7.125 1.00 98.00 248 ALA A O 1
ATOM 1742 N N . SER A 1 249 ? 2.602 -1.620 -8.689 1.00 97.44 249 SER A N 1
ATOM 1743 C CA . SER A 1 249 ? 1.489 -1.351 -7.771 1.00 97.44 249 SER A CA 1
ATOM 1744 C C . SER A 1 249 ? 0.273 -2.224 -8.085 1.00 97.44 249 SER A C 1
ATOM 1746 O O . SER A 1 249 ? -0.294 -2.130 -9.168 1.00 97.44 249 SER A O 1
ATOM 1748 N N . ALA A 1 250 ? -0.143 -3.042 -7.119 1.00 96.88 250 ALA A N 1
ATOM 1749 C CA . ALA A 1 250 ? -1.338 -3.897 -7.121 1.00 96.88 250 ALA A CA 1
ATOM 1750 C C . ALA A 1 250 ? -2.271 -3.567 -5.933 1.00 96.88 250 ALA A C 1
ATOM 1752 O O . ALA A 1 250 ? -2.936 -4.442 -5.369 1.00 96.88 250 ALA A O 1
ATOM 1753 N N . GLU A 1 251 ? -2.255 -2.301 -5.517 1.00 93.75 251 GLU A N 1
ATOM 1754 C CA . GLU A 1 251 ? -3.043 -1.754 -4.411 1.00 93.75 251 GLU A CA 1
ATOM 1755 C C . GLU A 1 251 ? -4.570 -1.823 -4.646 1.00 93.75 251 GLU A C 1
ATOM 1757 O O . GLU A 1 251 ? -5.032 -2.167 -5.735 1.00 93.75 251 GLU A O 1
ATOM 1762 N N . LEU A 1 252 ? -5.344 -1.525 -3.594 1.00 82.19 252 LEU A N 1
ATOM 1763 C CA . LEU A 1 252 ? -6.816 -1.575 -3.557 1.00 82.19 252 LEU A CA 1
ATOM 1764 C C . LEU A 1 252 ? -7.481 -0.212 -3.806 1.00 82.19 252 LEU A C 1
ATOM 1766 O O . LEU A 1 252 ? -7.010 0.824 -3.272 1.00 82.19 252 LEU A O 1
#